Protein AF-A0A2V5W2E2-F1 (afdb_monomer_lite)

pLDDT: mean 92.84, std 6.95, range [52.03, 98.56]

Radius of gyration: 21.99 Å; chains: 1; bounding box: 46×45×57 Å

Structure (mmCIF, N/CA/C/O backbone):
data_AF-A0A2V5W2E2-F1
#
_entry.id   AF-A0A2V5W2E2-F1
#
loop_
_atom_site.group_PDB
_atom_site.id
_atom_site.type_symbol
_atom_site.label_atom_id
_atom_site.label_alt_id
_atom_site.label_comp_id
_atom_site.label_asym_id
_atom_site.label_entity_id
_atom_site.label_seq_id
_atom_site.pdbx_PDB_ins_code
_atom_site.Cartn_x
_atom_site.Cartn_y
_atom_site.Cartn_z
_atom_site.occupancy
_atom_site.B_iso_or_equiv
_atom_site.auth_seq_id
_atom_site.auth_comp_id
_atom_site.auth_asym_id
_atom_site.auth_atom_id
_atom_site.pdbx_PDB_model_num
ATOM 1 N N . MET A 1 1 ? 19.756 -0.151 -13.712 1.00 57.94 1 MET A N 1
ATOM 2 C CA . MET A 1 1 ? 19.282 -0.149 -15.119 1.00 57.94 1 MET A CA 1
ATOM 3 C C . MET A 1 1 ? 19.953 -1.210 -15.995 1.00 57.94 1 MET A C 1
ATOM 5 O O . MET A 1 1 ? 19.240 -1.791 -16.793 1.00 57.94 1 MET A O 1
ATOM 9 N N . SER A 1 2 ? 21.261 -1.497 -15.901 1.00 61.53 2 SER A N 1
ATOM 10 C CA . SER A 1 2 ? 21.864 -2.596 -16.692 1.00 61.53 2 SER A CA 1
ATOM 11 C C . SER A 1 2 ? 21.320 -3.974 -16.307 1.00 61.53 2 SER A C 1
ATOM 13 O O . SER A 1 2 ? 20.988 -4.749 -17.188 1.00 61.53 2 SER A O 1
ATOM 15 N N . GLU A 1 3 ? 21.131 -4.225 -15.012 1.00 74.62 3 GLU A N 1
ATOM 16 C CA . GLU A 1 3 ? 20.581 -5.479 -14.460 1.00 74.62 3 GLU A CA 1
ATOM 17 C C . GLU A 1 3 ? 19.158 -5.792 -14.955 1.00 74.62 3 GLU A C 1
ATOM 19 O O . GLU A 1 3 ? 18.730 -6.937 -14.955 1.00 74.62 3 GLU A O 1
ATOM 24 N N . ILE A 1 4 ? 18.418 -4.785 -15.431 1.00 81.44 4 ILE A N 1
ATOM 25 C CA . ILE A 1 4 ? 17.064 -4.969 -15.975 1.00 81.44 4 ILE A CA 1
ATOM 26 C C . ILE A 1 4 ? 17.070 -5.790 -17.269 1.00 81.44 4 ILE A C 1
ATOM 28 O O . ILE A 1 4 ? 16.082 -6.448 -17.582 1.00 81.44 4 ILE A O 1
ATOM 32 N N . ARG A 1 5 ? 18.182 -5.769 -18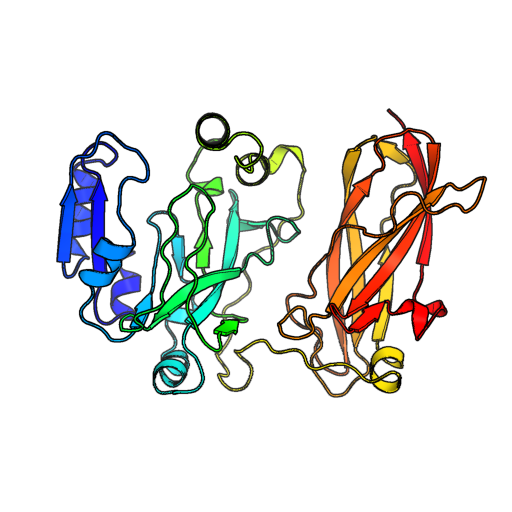.014 1.00 81.62 5 ARG A N 1
ATOM 33 C CA . ARG A 1 5 ? 18.343 -6.567 -19.235 1.00 81.62 5 ARG A CA 1
ATOM 34 C C . ARG A 1 5 ? 18.419 -8.059 -18.984 1.00 81.62 5 ARG A C 1
ATOM 36 O O . ARG A 1 5 ? 18.157 -8.821 -19.902 1.00 81.62 5 ARG A O 1
ATOM 43 N N . GLU A 1 6 ? 18.817 -8.447 -17.783 1.00 86.62 6 GLU A N 1
ATOM 44 C CA . GLU A 1 6 ? 18.894 -9.852 -17.392 1.00 86.62 6 GLU A CA 1
ATOM 45 C C . GLU A 1 6 ? 17.503 -10.371 -17.000 1.00 86.62 6 GLU A C 1
ATOM 47 O O . GLU A 1 6 ? 17.234 -11.560 -17.111 1.00 86.62 6 GLU A O 1
ATOM 52 N N . VAL A 1 7 ? 16.590 -9.465 -16.628 1.00 92.69 7 VAL A N 1
ATOM 53 C CA . VAL A 1 7 ? 15.234 -9.795 -16.176 1.00 92.69 7 VAL A CA 1
ATOM 54 C C . VAL A 1 7 ? 14.223 -9.830 -17.321 1.00 92.69 7 VAL A C 1
ATOM 56 O O . VAL A 1 7 ? 13.358 -10.703 -17.321 1.00 92.69 7 VAL A O 1
ATOM 59 N N . PHE A 1 8 ? 14.300 -8.908 -18.289 1.00 93.19 8 PHE A N 1
ATOM 60 C CA . PHE A 1 8 ? 13.288 -8.750 -19.345 1.00 93.19 8 PHE A CA 1
ATOM 61 C C . PHE A 1 8 ? 13.835 -8.998 -20.752 1.00 93.19 8 PHE A C 1
ATOM 63 O O . PHE A 1 8 ? 14.951 -8.597 -21.081 1.00 93.19 8 PHE A O 1
ATOM 70 N N . ASP A 1 9 ? 12.992 -9.58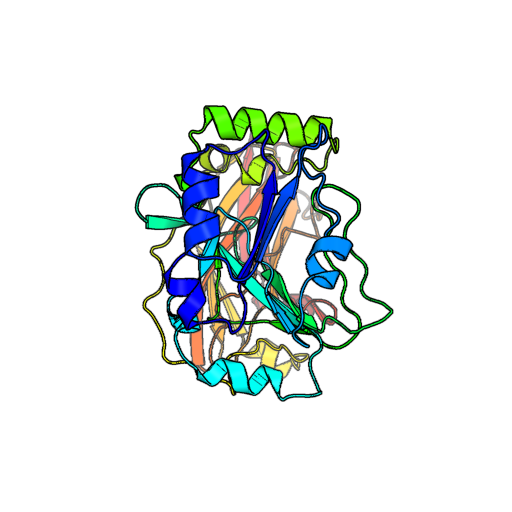2 -21.607 1.00 92.25 9 ASP A N 1
ATOM 71 C CA . ASP A 1 9 ? 13.360 -9.998 -22.967 1.00 92.25 9 ASP A CA 1
ATOM 72 C C . ASP A 1 9 ? 13.650 -8.789 -23.884 1.00 92.25 9 ASP A C 1
ATOM 74 O O . ASP A 1 9 ? 14.558 -8.811 -24.720 1.00 92.25 9 ASP A O 1
ATOM 78 N N . GLU A 1 10 ? 12.926 -7.684 -23.684 1.00 92.69 10 GLU A N 1
ATOM 79 C CA . GLU A 1 10 ? 13.071 -6.440 -24.438 1.00 92.69 10 GLU A CA 1
ATOM 80 C C . GLU A 1 10 ? 13.038 -5.216 -23.506 1.00 92.69 10 GLU A C 1
ATOM 82 O O . GLU A 1 10 ? 12.171 -5.098 -22.644 1.00 92.69 10 GLU A O 1
ATOM 87 N N . LEU A 1 11 ? 13.967 -4.268 -23.697 1.00 93.44 11 LEU A N 1
ATOM 88 C CA . LEU A 1 11 ? 13.980 -2.982 -22.996 1.00 93.44 11 LEU A CA 1
ATOM 89 C C . LEU A 1 11 ? 13.759 -1.827 -23.977 1.00 93.44 11 LEU A C 1
ATOM 91 O O . LEU A 1 11 ? 14.678 -1.439 -24.698 1.00 93.44 11 LEU A O 1
ATOM 95 N N . ILE A 1 12 ? 12.572 -1.229 -23.973 1.00 93.19 12 ILE A N 1
ATOM 96 C CA . ILE A 1 12 ? 12.263 -0.061 -24.807 1.00 93.19 12 ILE A CA 1
ATOM 97 C C . ILE A 1 12 ? 12.364 1.203 -23.962 1.00 93.19 12 ILE A C 1
ATOM 99 O O . ILE A 1 12 ? 11.737 1.309 -22.911 1.00 93.19 12 ILE A O 1
ATOM 103 N N . ILE A 1 13 ? 13.164 2.169 -24.417 1.00 92.75 13 ILE A N 1
ATOM 104 C CA . ILE A 1 13 ? 13.431 3.400 -23.671 1.00 92.75 13 ILE A CA 1
ATOM 105 C C . ILE A 1 13 ? 12.931 4.604 -24.453 1.00 92.75 13 ILE A C 1
ATOM 107 O O . ILE A 1 13 ? 13.334 4.852 -25.588 1.00 92.75 13 ILE A O 1
ATOM 111 N N . PHE A 1 14 ? 12.107 5.397 -23.787 1.00 91.12 14 PHE A N 1
ATOM 112 C CA . PHE A 1 14 ? 11.563 6.641 -24.297 1.00 91.12 14 PHE A CA 1
ATOM 113 C C . PHE A 1 14 ? 12.244 7.821 -23.598 1.00 91.12 14 PHE A C 1
ATOM 115 O O . PHE A 1 14 ? 12.307 7.878 -22.370 1.00 91.12 14 PHE A O 1
ATOM 122 N N . ILE A 1 15 ? 12.816 8.739 -24.379 1.00 89.69 15 ILE A N 1
ATOM 123 C CA . ILE A 1 15 ? 13.660 9.829 -23.884 1.00 89.69 15 ILE A CA 1
ATOM 124 C C . ILE A 1 15 ? 13.133 11.180 -24.332 1.00 89.69 15 ILE A C 1
ATOM 126 O O . ILE A 1 15 ? 13.115 11.475 -25.525 1.00 89.69 15 ILE A O 1
ATOM 130 N N . ASP A 1 16 ? 12.828 12.029 -23.356 1.00 87.88 16 ASP A N 1
ATOM 131 C CA . ASP A 1 16 ? 12.571 13.453 -23.555 1.00 87.88 16 ASP A CA 1
ATOM 132 C C . ASP A 1 16 ? 13.882 14.246 -23.624 1.00 87.88 16 ASP A C 1
ATOM 134 O O . ASP A 1 16 ? 14.502 14.561 -22.603 1.00 87.88 16 ASP A O 1
ATOM 138 N N . GLU A 1 17 ? 14.314 14.574 -24.841 1.00 87.06 17 GLU A N 1
ATOM 139 C CA . GLU A 1 17 ? 15.612 15.198 -25.113 1.00 87.06 17 GLU A CA 1
ATOM 140 C C . GLU A 1 17 ? 15.774 16.580 -24.471 1.00 87.06 17 GLU A C 1
ATOM 142 O O . GLU A 1 17 ? 16.902 17.008 -24.229 1.00 87.06 17 GLU A O 1
ATOM 147 N N . LYS A 1 18 ? 14.676 17.270 -24.137 1.00 85.31 18 LYS A N 1
ATOM 148 C CA . LYS A 1 18 ? 14.733 18.583 -23.475 1.00 85.31 18 LYS A CA 1
ATOM 149 C C . LYS A 1 18 ? 15.045 18.500 -21.988 1.00 85.31 18 LYS A C 1
ATOM 151 O O . LYS A 1 18 ? 15.403 19.509 -21.383 1.00 85.31 18 LYS A O 1
ATOM 156 N N . ARG A 1 19 ? 14.854 17.329 -21.384 1.00 84.31 19 ARG A N 1
ATOM 157 C CA . ARG A 1 19 ? 14.869 17.146 -19.925 1.00 84.31 19 ARG A CA 1
ATOM 158 C C . ARG A 1 19 ? 15.945 16.171 -19.462 1.00 84.31 19 ARG A C 1
ATOM 160 O O . ARG A 1 19 ? 16.082 15.942 -18.263 1.00 84.31 19 ARG A O 1
ATOM 167 N N . VAL A 1 20 ? 16.732 15.625 -20.388 1.00 87.38 20 VAL A N 1
ATOM 168 C CA . VAL A 1 20 ? 17.838 14.715 -20.084 1.00 87.38 20 VAL A CA 1
ATOM 169 C C . VAL A 1 20 ? 19.181 15.269 -20.547 1.00 87.38 20 VAL A C 1
ATOM 171 O O . VAL A 1 20 ? 19.274 16.145 -21.401 1.00 87.38 20 VAL A O 1
ATOM 174 N N . THR A 1 21 ? 20.262 14.717 -20.001 1.00 90.31 21 THR A N 1
ATOM 175 C CA . THR A 1 21 ? 21.627 15.047 -20.430 1.00 90.31 21 THR A CA 1
ATOM 176 C C . THR A 1 21 ? 22.076 14.180 -21.614 1.00 90.31 21 THR A C 1
ATOM 178 O O . THR A 1 21 ? 21.643 13.026 -21.720 1.00 90.31 21 THR A O 1
ATOM 181 N N . PRO A 1 22 ? 23.040 14.638 -22.442 1.00 90.31 22 PRO A N 1
ATOM 182 C CA . PRO A 1 22 ? 23.637 13.808 -23.496 1.00 90.31 22 PRO A CA 1
ATOM 183 C C . PRO A 1 22 ? 24.192 12.470 -22.981 1.00 90.31 22 PRO A C 1
ATOM 185 O O . PRO A 1 22 ? 24.068 11.436 -23.636 1.00 90.31 22 PRO A O 1
ATOM 188 N N . GLY A 1 23 ? 24.743 12.457 -21.761 1.00 92.62 23 GLY A N 1
ATOM 189 C CA . GLY A 1 23 ? 25.210 11.231 -21.110 1.00 92.62 23 GLY A CA 1
ATOM 190 C C . GLY A 1 23 ? 24.086 10.237 -20.792 1.00 92.62 23 GLY A C 1
ATOM 191 O O . GLY A 1 23 ? 24.312 9.029 -20.828 1.00 92.62 23 GLY A O 1
ATOM 192 N N . SER A 1 24 ? 22.871 10.720 -20.520 1.00 91.25 24 SER A N 1
ATOM 193 C CA . SER A 1 24 ? 21.698 9.865 -20.293 1.00 91.25 24 SER A CA 1
ATOM 194 C C . SER A 1 24 ? 21.235 9.207 -21.591 1.00 91.25 24 SER A C 1
ATOM 196 O O . SER A 1 24 ? 21.002 8.001 -21.600 1.00 91.25 24 SER A O 1
ATOM 198 N N . ILE A 1 25 ? 21.233 9.954 -22.701 1.00 92.00 25 ILE A N 1
ATOM 199 C CA . ILE A 1 25 ? 20.948 9.420 -24.043 1.00 92.00 25 ILE A CA 1
ATOM 200 C C . ILE A 1 25 ? 21.968 8.337 -24.417 1.00 92.00 25 ILE A C 1
ATOM 202 O O . ILE A 1 25 ? 21.593 7.251 -24.856 1.00 92.00 25 ILE A O 1
ATOM 206 N N . ALA A 1 26 ? 23.262 8.599 -24.208 1.00 93.19 26 ALA A N 1
ATOM 207 C CA . ALA A 1 26 ? 24.320 7.637 -24.514 1.00 93.19 26 ALA A CA 1
ATOM 208 C C . ALA A 1 26 ? 24.198 6.342 -23.691 1.00 93.19 26 ALA A C 1
ATOM 210 O O . ALA A 1 26 ? 24.410 5.252 -24.223 1.00 93.19 26 ALA A O 1
ATOM 211 N N . ARG A 1 27 ? 23.834 6.440 -22.403 1.00 92.12 27 ARG A N 1
ATOM 212 C CA . ARG A 1 27 ? 23.570 5.263 -21.560 1.00 92.12 27 ARG A CA 1
ATOM 213 C C . ARG A 1 27 ? 22.348 4.490 -22.037 1.00 92.12 27 ARG A C 1
ATOM 215 O O . ARG A 1 27 ? 22.448 3.279 -22.183 1.00 92.12 27 ARG A O 1
ATOM 222 N N . ALA A 1 28 ? 21.246 5.176 -22.326 1.00 92.25 28 ALA A N 1
ATOM 223 C CA . ALA A 1 28 ? 20.036 4.543 -22.833 1.00 92.25 28 ALA A CA 1
ATOM 224 C C . ALA A 1 28 ? 20.294 3.793 -24.146 1.00 92.25 28 ALA A C 1
ATOM 226 O O . ALA A 1 28 ? 19.934 2.630 -24.248 1.00 92.25 28 ALA A O 1
ATOM 227 N N . LYS A 1 29 ? 21.018 4.388 -25.106 1.00 93.00 29 LYS A N 1
ATOM 228 C CA . LYS A 1 29 ? 21.408 3.717 -26.364 1.00 93.00 29 LYS A CA 1
ATOM 229 C C . LYS A 1 29 ? 22.297 2.488 -26.168 1.00 93.00 29 LYS A C 1
ATOM 231 O O . LYS A 1 29 ? 22.310 1.616 -27.025 1.00 93.00 29 LYS A O 1
ATOM 236 N N . ARG A 1 30 ? 23.052 2.419 -25.068 1.00 92.00 30 ARG A N 1
ATOM 237 C CA . ARG A 1 30 ? 23.895 1.259 -24.745 1.00 92.00 30 ARG A CA 1
ATOM 238 C C . ARG A 1 30 ? 23.085 0.090 -24.195 1.00 92.00 30 ARG A C 1
ATOM 240 O O . ARG A 1 30 ? 23.460 -1.051 -24.427 1.00 92.00 30 ARG A O 1
ATOM 247 N N . ILE A 1 31 ? 22.037 0.379 -23.424 1.00 90.75 31 ILE A N 1
ATOM 248 C CA . ILE A 1 31 ? 21.280 -0.650 -22.707 1.00 90.75 31 ILE A CA 1
ATOM 249 C C . ILE A 1 31 ? 19.928 -0.960 -23.346 1.00 90.75 31 ILE A C 1
ATOM 251 O O . ILE A 1 31 ? 19.467 -2.072 -23.182 1.00 90.75 31 ILE A O 1
ATOM 255 N N . GLY A 1 32 ? 19.272 -0.042 -24.053 1.00 92.12 32 GLY A N 1
ATOM 256 C CA . GLY A 1 32 ? 17.943 -0.255 -24.639 1.00 92.12 32 GLY A CA 1
ATOM 257 C C . GLY A 1 32 ? 17.984 -1.142 -25.885 1.00 92.12 32 GLY A C 1
ATOM 258 O O . GLY A 1 32 ? 18.973 -1.137 -26.614 1.00 92.12 32 GLY A O 1
ATOM 259 N N . THR A 1 33 ? 16.935 -1.932 -26.123 1.00 93.06 33 THR A N 1
ATOM 260 C CA . THR A 1 33 ? 16.729 -2.658 -27.392 1.00 93.06 33 THR A CA 1
ATOM 261 C C . THR A 1 33 ? 16.356 -1.652 -28.459 1.00 93.06 33 THR A C 1
ATOM 263 O O . THR A 1 33 ? 16.969 -1.603 -29.521 1.00 93.06 33 THR A O 1
ATOM 266 N N . HIS A 1 34 ? 15.404 -0.790 -28.110 1.00 92.56 34 HIS A N 1
ATOM 267 C CA . HIS A 1 34 ? 14.964 0.331 -28.915 1.00 92.56 34 HIS A CA 1
ATOM 268 C C . HIS A 1 34 ? 14.962 1.587 -28.053 1.00 92.56 34 HIS A C 1
ATOM 270 O O . HIS A 1 34 ? 14.592 1.557 -26.877 1.00 92.56 34 HIS A O 1
ATOM 276 N N . VAL A 1 35 ? 15.415 2.692 -28.641 1.00 93.31 35 VAL A N 1
ATOM 277 C CA . VAL A 1 35 ? 15.461 3.992 -27.977 1.00 93.31 35 VAL A CA 1
ATOM 278 C C . VAL A 1 35 ? 14.770 5.013 -28.858 1.00 93.31 35 VAL A C 1
ATOM 280 O O . VAL A 1 35 ? 15.224 5.286 -29.969 1.00 93.31 35 VAL A O 1
ATOM 283 N N . TYR A 1 36 ? 13.699 5.591 -28.333 1.00 91.44 36 TYR A N 1
ATOM 284 C CA . TYR A 1 36 ? 12.917 6.620 -28.995 1.00 91.44 36 TYR A CA 1
ATOM 285 C C . TYR A 1 36 ? 13.182 7.955 -28.316 1.00 91.44 36 TYR A C 1
ATOM 287 O O . TYR A 1 36 ? 12.899 8.142 -27.133 1.00 91.44 36 TYR A O 1
ATOM 295 N N . CYS A 1 37 ? 13.737 8.886 -29.078 1.00 87.94 37 CYS A N 1
ATOM 296 C CA . CYS A 1 37 ? 13.923 10.258 -28.643 1.00 87.94 37 CYS A CA 1
ATOM 297 C C . CYS A 1 37 ? 12.761 11.115 -29.144 1.00 87.94 37 CYS A C 1
ATOM 299 O O . CYS A 1 37 ? 12.377 11.018 -30.310 1.00 87.94 37 CYS A O 1
ATOM 301 N N . HIS A 1 38 ? 12.237 11.982 -28.285 1.00 80.25 38 HIS A N 1
ATOM 302 C CA . HIS A 1 38 ? 11.327 13.044 -28.699 1.00 80.25 38 HIS A CA 1
ATOM 303 C C . HIS A 1 38 ? 11.692 14.362 -28.018 1.00 80.25 38 HIS A C 1
ATOM 305 O O . HIS A 1 38 ? 12.382 14.401 -26.999 1.00 80.25 38 HIS A O 1
ATOM 311 N N . SER A 1 39 ? 11.178 15.450 -28.580 1.00 79.94 39 SER A N 1
ATOM 312 C CA . SER A 1 39 ? 11.368 16.800 -28.068 1.00 79.94 39 SER A CA 1
ATOM 313 C C . SER A 1 39 ? 9.997 17.461 -27.946 1.00 79.94 39 SER A C 1
ATOM 315 O O . SER A 1 39 ? 9.466 17.991 -28.919 1.00 79.94 39 SER A O 1
ATOM 317 N N . THR A 1 40 ? 9.385 17.378 -26.760 1.00 72.69 40 THR A N 1
ATOM 318 C CA . THR A 1 40 ? 8.061 17.961 -26.475 1.00 72.69 40 THR A CA 1
ATOM 319 C C . THR A 1 40 ? 8.155 19.125 -25.493 1.00 72.69 40 THR A C 1
ATOM 321 O O . THR A 1 40 ? 8.964 19.123 -24.562 1.00 72.69 40 THR A O 1
ATOM 324 N N . GLU A 1 41 ? 7.302 20.134 -25.668 1.00 70.56 41 GLU A N 1
ATOM 325 C CA . GLU A 1 41 ? 7.172 21.225 -24.693 1.00 70.56 41 GLU A CA 1
ATOM 326 C C . GLU A 1 41 ? 6.458 20.776 -23.409 1.00 70.56 41 GLU A C 1
ATOM 328 O O . GLU A 1 41 ? 6.719 21.311 -22.332 1.00 70.56 41 GLU A O 1
ATOM 333 N N . ILE A 1 42 ? 5.609 19.748 -23.481 1.00 64.69 42 ILE A N 1
ATOM 334 C CA . ILE A 1 42 ? 4.774 19.307 -22.359 1.00 64.69 42 ILE A CA 1
ATOM 335 C C . ILE A 1 42 ? 5.558 18.323 -21.482 1.00 64.69 42 ILE A C 1
ATOM 337 O O . ILE A 1 42 ? 5.927 17.240 -21.927 1.00 64.69 42 ILE A O 1
ATOM 341 N N . ALA A 1 43 ? 5.792 18.669 -20.210 1.00 54.84 43 ALA A N 1
ATOM 342 C CA . ALA A 1 43 ? 6.256 17.670 -19.243 1.00 54.84 43 ALA A CA 1
ATOM 343 C C . ALA A 1 43 ? 5.126 16.664 -18.996 1.00 54.84 43 ALA A C 1
ATOM 345 O O . ALA A 1 43 ? 3.979 17.089 -18.894 1.00 54.84 43 ALA A O 1
ATOM 346 N N . PHE A 1 44 ? 5.455 15.372 -18.892 1.00 57.44 44 PHE A N 1
ATOM 347 C CA . PHE A 1 44 ? 4.501 14.244 -18.918 1.00 57.44 44 PHE A CA 1
ATOM 348 C C . PHE A 1 44 ? 3.917 13.936 -20.307 1.00 57.44 44 PHE A C 1
ATOM 350 O O . PHE A 1 44 ? 2.951 13.196 -20.418 1.00 57.44 44 PHE A O 1
ATOM 357 N N . GLY A 1 45 ? 4.522 14.471 -21.374 1.00 52.03 45 GLY A N 1
ATOM 358 C CA . GLY A 1 45 ? 4.026 14.370 -22.748 1.00 52.03 45 GLY A CA 1
ATOM 359 C C . GLY A 1 45 ? 4.272 13.045 -23.478 1.00 52.03 45 GLY A C 1
ATOM 360 O O . GLY A 1 45 ? 4.202 13.051 -24.706 1.00 52.03 45 GLY A O 1
ATOM 361 N N . TRP A 1 46 ? 4.589 11.944 -22.787 1.00 60.59 46 TRP A N 1
ATOM 362 C CA . TRP A 1 46 ? 4.532 10.628 -23.426 1.00 60.59 46 TRP A CA 1
ATOM 363 C C . TRP A 1 46 ? 3.110 10.099 -23.334 1.00 60.59 46 TRP A C 1
ATOM 365 O O . TRP A 1 46 ? 2.587 9.878 -22.242 1.00 60.59 46 TRP A O 1
ATOM 375 N N . ASP A 1 47 ? 2.509 9.874 -24.495 1.00 76.12 47 ASP A N 1
ATOM 376 C CA . ASP A 1 47 ? 1.326 9.039 -24.592 1.00 76.12 47 ASP A CA 1
ATOM 377 C C . ASP A 1 47 ? 1.722 7.613 -24.183 1.00 76.12 47 ASP A C 1
ATOM 379 O O . ASP A 1 47 ? 2.426 6.913 -24.914 1.00 76.12 47 ASP A O 1
ATOM 383 N N . LEU A 1 48 ? 1.313 7.195 -22.982 1.00 84.38 48 LEU A N 1
ATOM 384 C CA . LEU A 1 48 ? 1.579 5.846 -22.484 1.00 84.38 48 LEU A CA 1
ATOM 385 C C . LEU A 1 48 ? 1.018 4.777 -23.427 1.00 84.38 48 LEU A C 1
ATOM 387 O O . LEU A 1 48 ? 1.605 3.702 -23.514 1.00 84.38 48 LEU A O 1
ATOM 391 N N . SER A 1 49 ? -0.050 5.081 -24.174 1.00 86.25 49 SER A N 1
ATOM 392 C CA . SER A 1 49 ? -0.555 4.191 -25.219 1.00 86.25 49 SER A CA 1
ATOM 393 C C . SER A 1 49 ? 0.498 3.980 -26.304 1.00 86.25 49 SER A C 1
ATOM 395 O O . SER A 1 49 ? 0.787 2.842 -26.663 1.00 86.25 49 SER A O 1
ATOM 397 N N . ALA A 1 50 ? 1.126 5.053 -26.792 1.00 84.44 50 ALA A N 1
ATOM 398 C CA . ALA A 1 50 ? 2.188 4.962 -27.793 1.00 84.44 50 ALA A CA 1
ATOM 399 C C . ALA A 1 50 ? 3.418 4.209 -27.262 1.00 84.44 50 ALA A C 1
ATOM 401 O O . ALA A 1 50 ? 4.048 3.458 -28.006 1.00 84.44 50 ALA A O 1
ATOM 402 N N . MET A 1 51 ? 3.741 4.368 -25.972 1.00 88.25 51 MET A N 1
ATOM 403 C CA . MET A 1 51 ? 4.828 3.609 -25.347 1.00 88.25 51 MET A CA 1
ATOM 404 C C . MET A 1 51 ? 4.547 2.106 -25.347 1.00 88.25 51 MET A C 1
ATOM 406 O O . MET A 1 51 ? 5.424 1.326 -25.704 1.00 88.25 51 MET A O 1
ATOM 410 N N . VAL A 1 52 ? 3.325 1.709 -24.985 1.00 89.69 52 VAL A N 1
ATOM 411 C CA . VAL A 1 52 ? 2.906 0.301 -24.972 1.00 89.69 52 VAL A CA 1
ATOM 412 C C . VAL A 1 52 ? 2.796 -0.273 -26.384 1.00 89.69 52 VAL A C 1
ATOM 414 O O . VAL A 1 52 ? 3.198 -1.409 -26.603 1.00 89.69 52 VAL A O 1
ATOM 417 N N . GLN A 1 53 ? 2.319 0.504 -27.358 1.00 88.12 53 GLN A N 1
ATOM 418 C CA . GLN A 1 53 ? 2.221 0.081 -28.763 1.00 88.12 53 GLN A CA 1
ATOM 419 C C . GLN A 1 53 ? 3.580 -0.180 -29.425 1.00 88.12 53 GLN A C 1
ATOM 421 O O . GLN A 1 53 ? 3.635 -0.871 -30.439 1.00 88.12 53 GLN A O 1
ATOM 426 N N . ALA A 1 54 ? 4.669 0.371 -28.883 1.00 90.06 54 ALA A N 1
ATOM 427 C CA . ALA A 1 54 ? 6.015 0.072 -29.362 1.00 90.06 54 ALA A CA 1
ATOM 428 C C . ALA A 1 54 ? 6.555 -1.270 -28.843 1.00 90.06 54 ALA A C 1
ATOM 430 O O . ALA A 1 54 ? 7.569 -1.739 -29.351 1.00 90.06 54 ALA A O 1
ATOM 431 N N . CYS A 1 55 ? 5.924 -1.864 -27.827 1.00 91.06 55 CYS A N 1
ATOM 432 C CA . CYS A 1 55 ? 6.332 -3.143 -27.261 1.00 91.06 55 CYS A CA 1
ATOM 433 C C . CYS A 1 55 ? 5.870 -4.308 -28.136 1.00 91.06 55 CYS A C 1
ATOM 435 O O . CYS A 1 55 ? 4.717 -4.356 -28.562 1.00 91.06 55 CYS A O 1
ATOM 437 N N . HIS A 1 56 ? 6.761 -5.276 -28.359 1.00 89.94 56 HIS A N 1
ATOM 438 C CA . HIS A 1 56 ? 6.487 -6.421 -29.233 1.00 89.94 56 HIS A CA 1
ATOM 439 C C . HIS A 1 56 ? 6.040 -7.683 -28.479 1.00 89.94 56 HIS A C 1
ATOM 441 O O . HIS A 1 56 ? 5.701 -8.685 -29.107 1.00 89.94 56 HIS A O 1
ATOM 447 N N . CYS A 1 57 ? 6.058 -7.649 -27.145 1.00 91.81 57 CYS A N 1
ATOM 448 C CA . CYS A 1 57 ? 5.713 -8.778 -26.285 1.00 91.81 57 CYS A CA 1
ATOM 449 C C . CYS A 1 57 ? 4.247 -8.720 -25.816 1.00 91.81 57 CYS A C 1
ATOM 451 O O . CYS A 1 57 ? 3.660 -7.643 -25.678 1.00 91.81 57 CYS A O 1
ATOM 453 N N . ASP A 1 58 ? 3.679 -9.886 -25.489 1.00 92.00 58 ASP A N 1
ATOM 454 C CA . ASP A 1 58 ? 2.306 -10.010 -24.965 1.00 92.00 58 ASP A CA 1
ATOM 455 C C . ASP A 1 58 ? 2.122 -9.350 -23.589 1.00 92.00 58 ASP A C 1
ATOM 457 O O . ASP A 1 58 ? 1.013 -8.965 -23.213 1.00 92.00 58 ASP A O 1
ATOM 461 N N . TRP A 1 59 ? 3.213 -9.224 -22.835 1.00 95.25 59 TRP A N 1
ATOM 462 C CA . TRP A 1 59 ? 3.264 -8.597 -21.522 1.00 95.25 59 TRP A CA 1
ATOM 463 C C . TRP A 1 59 ? 4.217 -7.406 -21.541 1.00 95.25 59 TRP A C 1
ATOM 465 O O . TRP A 1 59 ? 5.313 -7.481 -22.095 1.00 95.25 59 TRP A O 1
ATOM 475 N N . VAL A 1 60 ? 3.817 -6.322 -20.880 1.00 95.06 60 VAL A N 1
ATOM 476 C CA . VAL A 1 60 ? 4.647 -5.135 -20.675 1.00 95.06 60 VAL A CA 1
ATOM 477 C C . VAL A 1 60 ? 4.838 -4.881 -19.199 1.00 95.06 60 VAL A C 1
ATOM 479 O O . VAL A 1 60 ? 3.879 -4.851 -18.428 1.00 95.06 60 VAL A O 1
ATOM 482 N N . PHE A 1 61 ? 6.097 -4.646 -18.835 1.00 95.81 61 PHE A N 1
ATOM 483 C CA . PHE A 1 61 ? 6.481 -4.107 -17.544 1.00 95.81 61 PHE A CA 1
ATOM 484 C C . PHE A 1 61 ? 6.848 -2.624 -17.688 1.00 95.81 61 PHE A C 1
ATOM 486 O O . PHE A 1 61 ? 7.826 -2.279 -18.352 1.00 95.81 61 PHE A O 1
ATOM 493 N N . ARG A 1 62 ? 6.077 -1.724 -17.071 1.00 92.62 62 ARG A N 1
ATOM 494 C CA . ARG A 1 62 ? 6.356 -0.283 -17.076 1.00 92.62 62 ARG A CA 1
ATOM 495 C C . ARG A 1 62 ? 7.310 0.082 -15.946 1.00 92.62 62 ARG A C 1
ATOM 497 O O . ARG A 1 62 ? 6.998 -0.133 -14.780 1.00 92.62 62 ARG A O 1
ATOM 504 N N . PHE A 1 63 ? 8.382 0.795 -16.265 1.00 89.94 63 PHE A N 1
ATOM 505 C CA . PHE A 1 63 ? 9.406 1.172 -15.296 1.00 89.94 63 PHE A CA 1
ATOM 506 C C . PHE A 1 63 ? 9.872 2.618 -15.488 1.00 89.94 63 PHE A C 1
ATOM 508 O O . PHE A 1 63 ? 10.160 3.018 -16.617 1.00 89.94 63 PHE A O 1
ATOM 515 N N . ASP A 1 64 ? 9.925 3.404 -14.410 1.00 89.88 64 ASP A N 1
ATOM 516 C CA . ASP A 1 64 ? 10.378 4.799 -14.468 1.00 89.88 64 ASP A CA 1
ATOM 517 C C . ASP A 1 64 ? 11.905 4.906 -14.232 1.00 89.88 64 ASP A C 1
ATOM 519 O O . ASP A 1 64 ? 12.554 3.997 -13.713 1.00 89.88 64 ASP A O 1
ATOM 523 N N . TYR A 1 65 ? 12.531 6.008 -14.663 1.00 88.19 65 TYR A N 1
ATOM 524 C CA . TYR A 1 65 ? 14.001 6.135 -14.666 1.00 88.19 65 TYR A CA 1
ATOM 525 C C . TYR A 1 65 ? 14.625 6.232 -13.264 1.00 88.19 65 TYR A C 1
ATOM 527 O O . TYR A 1 65 ? 15.826 6.002 -13.106 1.00 88.19 65 TYR A O 1
ATOM 535 N N . ASP A 1 66 ? 13.834 6.643 -12.277 1.00 91.38 66 ASP A N 1
ATOM 536 C CA . ASP A 1 66 ? 14.183 6.768 -10.865 1.00 91.38 66 ASP A CA 1
ATOM 537 C C . ASP A 1 66 ? 13.736 5.541 -10.056 1.00 91.38 66 ASP A C 1
ATOM 539 O O . ASP A 1 66 ? 13.649 5.603 -8.831 1.00 91.38 66 ASP A O 1
ATOM 543 N N . GLU A 1 67 ? 13.495 4.411 -10.723 1.00 94.44 67 GLU A N 1
ATOM 544 C CA . GLU A 1 67 ? 13.141 3.144 -10.092 1.00 94.44 67 GLU A CA 1
ATOM 545 C C . GLU A 1 67 ? 14.263 2.101 -10.193 1.00 94.44 67 GLU A C 1
ATOM 547 O O . GLU A 1 67 ? 15.158 2.151 -11.043 1.00 94.44 67 GLU A O 1
ATOM 552 N N . GLN A 1 68 ? 14.209 1.126 -9.289 1.00 94.94 68 GLN A N 1
ATOM 553 C CA . GLN A 1 68 ? 15.061 -0.057 -9.226 1.00 94.94 68 GLN A CA 1
ATOM 554 C C . GLN A 1 68 ? 14.188 -1.284 -8.924 1.00 94.94 68 GLN A C 1
ATOM 556 O O . GLN A 1 68 ? 13.257 -1.196 -8.130 1.00 94.94 68 GLN A O 1
ATOM 561 N N . LEU A 1 69 ? 14.466 -2.428 -9.549 1.00 95.75 69 LEU A N 1
ATOM 562 C CA . LEU A 1 69 ? 13.813 -3.690 -9.192 1.00 95.75 69 LEU A CA 1
ATOM 563 C C . LEU A 1 69 ? 14.387 -4.230 -7.880 1.00 95.75 69 LEU A C 1
ATOM 565 O O . LEU A 1 69 ? 15.591 -4.117 -7.642 1.00 95.75 69 LEU A O 1
ATOM 569 N N . SER A 1 70 ? 13.550 -4.842 -7.046 1.00 95.81 70 SER A N 1
ATOM 570 C CA . SER A 1 70 ? 14.053 -5.599 -5.901 1.00 95.81 70 SER A CA 1
ATOM 571 C C . SER A 1 70 ? 14.818 -6.862 -6.347 1.00 95.81 70 SER A C 1
ATOM 573 O O . SER A 1 70 ? 14.610 -7.339 -7.467 1.00 95.81 70 SER A O 1
ATOM 575 N N . PRO A 1 71 ? 15.715 -7.420 -5.511 1.00 95.44 71 PRO A N 1
ATOM 576 C CA . PRO A 1 71 ? 16.526 -8.587 -5.878 1.00 95.44 71 PRO A CA 1
ATOM 577 C C . PRO A 1 71 ? 15.715 -9.823 -6.290 1.00 95.44 71 PRO A C 1
ATOM 579 O O . PRO A 1 71 ? 16.197 -10.644 -7.064 1.00 95.44 71 PRO A O 1
ATOM 582 N N . GLU A 1 72 ? 14.475 -9.943 -5.816 1.00 96.50 72 GLU A N 1
ATOM 583 C CA . GLU A 1 72 ? 13.561 -11.036 -6.149 1.00 96.50 72 GLU A CA 1
ATOM 584 C C . GLU A 1 72 ? 13.273 -11.143 -7.651 1.00 96.50 72 GLU A C 1
ATOM 586 O O . GLU A 1 72 ? 13.051 -12.242 -8.143 1.00 96.50 72 GLU A O 1
ATOM 591 N N . TRP A 1 73 ? 13.345 -10.045 -8.406 1.00 96.31 73 TRP A N 1
ATOM 592 C CA . TRP A 1 73 ? 13.126 -10.068 -9.857 1.00 96.31 73 TRP A CA 1
ATOM 593 C C . TRP A 1 73 ? 14.185 -10.854 -10.643 1.00 96.31 73 TRP A C 1
ATOM 595 O O . TRP A 1 73 ? 13.930 -11.220 -11.787 1.00 96.31 73 TRP A O 1
ATOM 605 N N . GLN A 1 74 ? 15.355 -11.114 -10.047 1.00 95.12 74 GLN A N 1
ATOM 606 C CA . GLN A 1 74 ? 16.429 -11.913 -10.658 1.00 95.12 74 GLN A CA 1
ATOM 607 C C . GLN A 1 74 ? 16.152 -13.422 -10.619 1.00 95.12 74 GLN A C 1
ATOM 609 O O . GLN A 1 74 ? 16.853 -14.202 -11.255 1.00 95.12 74 GLN A O 1
ATOM 614 N N . GLN A 1 75 ? 15.153 -13.844 -9.845 1.00 95.06 75 GLN A N 1
ATOM 615 C CA . GLN A 1 75 ? 14.661 -15.217 -9.847 1.00 95.06 75 GLN A CA 1
ATOM 616 C C . GLN A 1 75 ? 13.774 -15.432 -11.081 1.00 95.06 75 GLN A C 1
ATOM 618 O O . GLN A 1 75 ? 13.084 -14.512 -11.511 1.00 95.06 75 GLN A O 1
ATOM 623 N N . GLU A 1 76 ? 13.780 -16.624 -11.676 1.00 93.62 76 GLU A N 1
ATOM 624 C CA . GLU A 1 76 ? 13.007 -16.899 -12.902 1.00 93.62 76 GLU A CA 1
ATOM 625 C C . GLU A 1 76 ? 11.583 -17.383 -12.600 1.00 93.62 76 GLU A C 1
ATOM 627 O O . GLU A 1 76 ? 10.710 -17.342 -13.467 1.00 93.62 76 GLU A O 1
ATOM 632 N N . GLU A 1 77 ? 11.322 -17.814 -11.364 1.00 94.81 77 GLU A N 1
ATOM 633 C CA . GLU A 1 77 ? 10.081 -18.458 -10.945 1.00 94.81 77 GLU A CA 1
ATOM 634 C C . GLU A 1 77 ? 8.835 -17.616 -11.263 1.00 94.81 77 GLU A C 1
ATOM 636 O O . GLU A 1 77 ? 7.810 -18.167 -11.665 1.00 94.81 77 GLU A O 1
ATOM 641 N N . TRP A 1 78 ? 8.918 -16.284 -11.161 1.00 95.31 78 TRP A N 1
ATOM 642 C CA . TRP A 1 78 ? 7.783 -15.388 -11.416 1.00 95.31 78 TRP A CA 1
ATOM 643 C C . TRP A 1 78 ? 7.288 -15.429 -12.862 1.00 95.31 78 TRP A C 1
ATOM 645 O O . TRP A 1 78 ? 6.118 -15.136 -13.111 1.00 95.31 78 TRP A O 1
ATOM 655 N N . ARG A 1 79 ? 8.134 -15.838 -13.818 1.00 94.75 79 ARG A N 1
ATOM 656 C CA . ARG A 1 79 ? 7.751 -15.950 -15.232 1.00 94.75 79 ARG A CA 1
ATOM 657 C C . ARG A 1 79 ? 6.636 -16.976 -15.449 1.00 94.75 79 ARG A C 1
ATOM 659 O O . ARG A 1 79 ? 5.841 -16.794 -16.365 1.00 94.75 79 ARG A O 1
ATOM 666 N N . GLN A 1 80 ? 6.490 -17.965 -14.560 1.00 94.31 80 GLN A N 1
ATOM 667 C CA . GLN A 1 80 ? 5.377 -18.929 -14.588 1.00 94.31 80 GLN A CA 1
ATOM 668 C C . GLN A 1 80 ? 4.004 -18.237 -14.519 1.00 94.31 80 GLN A C 1
ATOM 670 O O . GLN A 1 80 ? 3.024 -18.726 -15.076 1.00 94.31 80 GLN A O 1
ATOM 675 N N . LEU A 1 81 ? 3.917 -17.060 -13.888 1.00 94.06 81 LEU A N 1
ATOM 676 C CA . LEU A 1 81 ? 2.673 -16.291 -13.806 1.00 94.06 81 LEU A CA 1
ATOM 677 C C . LEU A 1 81 ? 2.237 -15.713 -15.161 1.00 94.06 81 LEU A C 1
ATOM 679 O O . LEU A 1 81 ? 1.041 -15.498 -15.378 1.00 94.06 81 LEU A O 1
ATOM 683 N N . LEU A 1 82 ? 3.180 -15.501 -16.084 1.00 93.56 82 LEU A N 1
ATOM 684 C CA . LEU A 1 82 ? 2.909 -14.985 -17.431 1.00 93.56 82 LEU A CA 1
ATOM 685 C C . LEU A 1 82 ? 2.225 -16.022 -18.332 1.00 93.56 82 LEU A C 1
ATOM 687 O O . LEU A 1 82 ? 1.534 -15.647 -19.285 1.00 93.56 82 LEU A O 1
ATOM 691 N N . GLU A 1 83 ? 2.401 -17.308 -18.019 1.00 91.88 83 GLU A N 1
ATOM 692 C CA . GLU A 1 83 ? 1.803 -18.443 -18.731 1.00 91.88 83 GLU A CA 1
ATOM 693 C C . GLU A 1 83 ? 0.330 -18.655 -18.347 1.00 91.88 83 GLU A C 1
ATOM 695 O O . GLU A 1 83 ? -0.412 -19.354 -19.038 1.00 91.88 83 GLU A O 1
ATOM 700 N N . THR A 1 84 ? -0.124 -18.023 -17.261 1.00 88.19 84 THR A N 1
ATOM 701 C CA . THR A 1 84 ? -1.505 -18.141 -16.785 1.00 88.19 84 THR A CA 1
ATOM 702 C C . THR A 1 84 ? -2.472 -17.338 -17.656 1.00 88.19 84 THR A C 1
ATOM 704 O O . THR A 1 84 ? -2.172 -16.235 -18.119 1.00 88.19 84 THR A O 1
ATOM 707 N N . THR A 1 85 ? -3.688 -17.855 -17.837 1.00 89.19 85 THR A N 1
ATOM 708 C CA . THR A 1 85 ? -4.805 -17.110 -18.449 1.00 89.19 85 THR A CA 1
ATOM 709 C C . THR A 1 85 ? -5.715 -16.451 -17.412 1.00 89.19 85 THR A C 1
ATOM 711 O O . THR A 1 85 ? -6.691 -15.804 -17.779 1.00 89.19 85 THR A O 1
ATOM 714 N N . GLU A 1 86 ? -5.435 -16.652 -16.124 1.00 91.56 86 GLU A N 1
ATOM 715 C CA . GLU A 1 86 ? -6.247 -16.144 -15.016 1.00 91.56 86 GLU A CA 1
ATOM 716 C C . GLU A 1 86 ? -6.055 -14.639 -14.820 1.00 91.56 86 GLU A C 1
ATOM 718 O O . GLU A 1 86 ? -7.027 -13.910 -14.618 1.00 91.56 86 GLU A O 1
ATOM 723 N N . PHE A 1 87 ? -4.812 -14.162 -14.934 1.00 94.25 87 PHE A N 1
ATOM 724 C CA . PHE A 1 87 ? -4.465 -12.772 -14.669 1.00 94.25 87 PHE A CA 1
ATOM 725 C C . PHE A 1 87 ? -4.205 -11.977 -15.949 1.00 94.25 87 PHE A C 1
ATOM 727 O O . PHE A 1 87 ? -3.606 -12.438 -16.924 1.00 94.25 87 PHE A O 1
ATOM 734 N N . SER A 1 88 ? -4.648 -10.725 -15.909 1.00 95.56 88 SER A N 1
ATOM 735 C CA . SER A 1 88 ? -4.453 -9.727 -16.965 1.00 95.56 88 SER A CA 1
ATOM 736 C C . SER A 1 88 ? -3.374 -8.702 -16.613 1.00 95.56 88 SER A C 1
ATOM 738 O O . SER A 1 88 ? -2.774 -8.097 -17.503 1.00 95.56 88 SER A O 1
ATOM 740 N N . HIS A 1 89 ? -3.132 -8.494 -15.317 1.00 96.75 89 HIS A N 1
ATOM 741 C CA . HIS A 1 89 ? -2.182 -7.521 -14.798 1.00 96.75 89 HIS A CA 1
ATOM 742 C C . HIS A 1 89 ? -1.728 -7.866 -13.379 1.00 96.75 89 HIS A C 1
ATOM 744 O O . HIS A 1 89 ? -2.389 -8.623 -12.667 1.00 96.75 89 HIS A O 1
ATOM 750 N N . PHE A 1 90 ? -0.614 -7.271 -12.961 1.00 97.44 90 PHE A N 1
ATOM 751 C CA . PHE A 1 90 ? -0.052 -7.416 -11.630 1.00 97.44 90 PHE A CA 1
ATOM 752 C C . PHE A 1 90 ? 0.381 -6.077 -11.028 1.00 97.44 90 PHE A C 1
ATOM 754 O O . PHE A 1 90 ? 0.959 -5.202 -11.690 1.00 97.44 90 PHE A O 1
ATOM 761 N N . TRP A 1 91 ? 0.109 -5.951 -9.733 1.00 97.62 91 TRP A N 1
ATOM 762 C CA . TRP A 1 91 ? 0.441 -4.807 -8.900 1.00 97.62 91 TRP A CA 1
ATOM 763 C C . TRP A 1 91 ? 1.695 -5.100 -8.080 1.00 97.62 91 TRP A C 1
ATOM 765 O O . TRP A 1 91 ? 1.736 -6.068 -7.325 1.00 97.62 91 TRP A O 1
ATOM 775 N N . CYS A 1 92 ? 2.705 -4.245 -8.204 1.00 97.56 92 CYS A N 1
ATOM 776 C CA . CYS A 1 92 ? 3.967 -4.354 -7.478 1.00 97.56 92 CYS A CA 1
ATOM 777 C C . CYS A 1 92 ? 3.963 -3.411 -6.268 1.00 97.56 92 CYS A C 1
ATOM 779 O O . CYS A 1 92 ? 3.622 -2.235 -6.434 1.00 97.56 92 CYS A O 1
ATOM 781 N N . PRO A 1 93 ? 4.377 -3.857 -5.072 1.00 97.25 93 PRO A N 1
ATOM 782 C CA . PRO A 1 93 ? 4.606 -2.953 -3.957 1.00 97.25 93 PRO A CA 1
ATOM 783 C C . PRO A 1 93 ? 5.798 -2.039 -4.267 1.00 97.25 93 PRO A C 1
ATOM 785 O O . PRO A 1 93 ? 6.886 -2.495 -4.627 1.00 97.25 93 PRO A O 1
ATOM 788 N N . ARG A 1 94 ? 5.602 -0.730 -4.114 1.00 97.44 94 ARG A N 1
ATOM 789 C CA . ARG A 1 94 ? 6.633 0.290 -4.282 1.00 97.44 94 ARG A CA 1
ATOM 790 C C . ARG A 1 94 ? 7.154 0.758 -2.933 1.00 97.44 94 ARG A C 1
ATOM 792 O O . ARG A 1 94 ? 6.394 1.177 -2.068 1.00 97.44 94 ARG A O 1
ATOM 799 N N . ARG A 1 95 ? 8.475 0.720 -2.769 1.00 97.38 95 ARG A N 1
ATOM 800 C CA . ARG A 1 95 ? 9.188 1.226 -1.590 1.00 97.38 95 ARG A CA 1
ATOM 801 C C . ARG A 1 95 ? 9.810 2.575 -1.930 1.00 97.38 95 ARG A C 1
ATOM 803 O O . ARG A 1 95 ? 10.679 2.652 -2.795 1.00 97.38 95 ARG A O 1
ATOM 810 N N . GLN A 1 96 ? 9.359 3.635 -1.266 1.00 97.00 96 GLN A N 1
ATOM 811 C CA . GLN A 1 96 ? 9.920 4.981 -1.415 1.00 97.00 96 GLN A CA 1
ATOM 812 C C . GLN A 1 96 ? 11.215 5.081 -0.602 1.00 97.00 96 GLN A C 1
ATOM 814 O O . GLN A 1 96 ? 11.157 5.121 0.629 1.00 97.00 96 GLN A O 1
ATOM 819 N N . LEU A 1 97 ? 12.370 5.087 -1.273 1.00 96.88 97 LEU A N 1
ATOM 820 C CA . LEU A 1 97 ? 13.673 5.120 -0.612 1.00 96.88 97 LEU A CA 1
ATOM 821 C C . LEU A 1 97 ? 14.085 6.535 -0.232 1.00 96.88 97 LEU A C 1
ATOM 823 O O . LEU A 1 97 ? 14.031 7.450 -1.051 1.00 96.88 97 LEU A O 1
ATOM 827 N N . VAL A 1 98 ? 14.573 6.681 0.993 1.00 96.12 98 VAL A N 1
ATOM 828 C CA . VAL A 1 98 ? 15.102 7.927 1.552 1.00 96.12 98 VAL A CA 1
ATOM 829 C C . VAL A 1 98 ? 16.624 7.842 1.720 1.00 96.12 98 VAL A C 1
ATOM 831 O O . VAL A 1 98 ? 17.182 6.736 1.728 1.00 96.12 98 VAL A O 1
ATOM 834 N N . PRO A 1 99 ? 17.327 8.983 1.871 1.00 92.25 99 PRO A N 1
ATOM 835 C CA . PRO A 1 99 ? 18.766 8.980 2.112 1.00 92.25 99 PRO A CA 1
ATOM 836 C C . PRO A 1 99 ? 19.165 8.043 3.261 1.00 92.25 99 PRO A C 1
ATOM 838 O O . PRO A 1 99 ? 18.573 8.073 4.339 1.00 92.25 99 PRO A O 1
ATOM 841 N N . GLY A 1 100 ? 20.184 7.212 3.025 1.00 89.50 100 GLY A N 1
ATOM 842 C CA . GLY A 1 100 ? 20.660 6.216 3.991 1.00 89.50 100 GLY A CA 1
ATOM 843 C C . GLY A 1 100 ? 20.163 4.785 3.757 1.00 89.50 100 GLY A C 1
ATOM 844 O O . GLY A 1 100 ? 20.388 3.938 4.615 1.00 89.50 100 GLY A O 1
ATOM 845 N N . GLY A 1 101 ? 19.519 4.487 2.621 1.00 90.44 101 GLY A N 1
ATOM 846 C CA . GLY A 1 101 ? 19.177 3.104 2.247 1.00 90.44 101 GLY A CA 1
ATOM 847 C C . GLY A 1 101 ? 17.912 2.545 2.893 1.00 90.44 101 GLY A C 1
ATOM 848 O O . GLY A 1 101 ? 17.663 1.345 2.812 1.00 90.44 101 GLY A O 1
ATOM 849 N N . ARG A 1 102 ? 17.118 3.400 3.542 1.00 95.44 102 ARG A N 1
ATOM 850 C CA . ARG A 1 102 ? 15.862 3.028 4.205 1.00 95.44 102 ARG A CA 1
ATOM 851 C C . ARG A 1 102 ? 14.670 3.393 3.334 1.00 95.44 102 ARG A C 1
ATOM 853 O O . ARG A 1 102 ? 14.797 4.212 2.426 1.00 95.44 102 ARG A O 1
ATOM 860 N N . TYR A 1 103 ? 13.509 2.828 3.635 1.00 97.19 103 TYR A N 1
ATOM 861 C CA . TYR A 1 103 ? 12.254 3.166 2.970 1.00 97.19 103 TYR A CA 1
ATOM 862 C C . TYR A 1 103 ? 11.199 3.659 3.961 1.00 97.19 103 TYR A C 1
ATOM 864 O O . TYR A 1 103 ? 11.262 3.338 5.148 1.00 97.19 103 TYR A O 1
ATOM 872 N N . LEU A 1 104 ? 10.249 4.461 3.477 1.00 96.88 104 LEU A N 1
ATOM 873 C CA . LEU A 1 104 ? 9.092 4.909 4.258 1.00 96.88 104 LEU A CA 1
ATOM 874 C C . LEU A 1 104 ? 8.143 3.725 4.487 1.00 96.88 104 LEU A C 1
ATOM 876 O O . LEU A 1 104 ? 7.582 3.216 3.520 1.00 96.88 104 LEU A O 1
ATOM 880 N N . ASN A 1 105 ? 7.962 3.291 5.738 1.00 95.00 105 ASN A N 1
ATOM 881 C CA . ASN A 1 105 ? 7.204 2.080 6.091 1.00 95.00 105 ASN A CA 1
ATOM 882 C C . ASN A 1 105 ? 5.875 2.402 6.798 1.00 95.00 105 ASN A C 1
ATOM 884 O O . ASN A 1 105 ? 5.522 1.816 7.819 1.00 95.00 105 ASN A O 1
ATOM 888 N N . ALA A 1 106 ? 5.155 3.403 6.301 1.00 93.81 106 ALA A N 1
ATOM 889 C CA . ALA A 1 106 ? 3.847 3.761 6.831 1.00 93.81 106 ALA A CA 1
ATOM 890 C C . ALA A 1 106 ? 2.989 4.431 5.759 1.00 93.81 106 ALA A C 1
ATOM 892 O O . ALA A 1 106 ? 3.501 5.004 4.791 1.00 93.81 106 ALA A O 1
ATOM 893 N N . ALA A 1 107 ? 1.672 4.396 5.954 1.00 92.06 107 ALA A N 1
ATOM 894 C CA . ALA A 1 107 ? 0.739 5.145 5.123 1.00 92.06 107 ALA A CA 1
ATOM 895 C C . ALA A 1 107 ? 1.058 6.660 5.171 1.00 92.06 107 ALA A C 1
ATOM 897 O O . ALA A 1 107 ? 1.532 7.139 6.195 1.00 92.06 107 ALA A O 1
ATOM 898 N N . PRO A 1 108 ? 0.797 7.427 4.099 1.00 92.31 108 PRO A N 1
ATOM 899 C CA . PRO A 1 108 ? 0.287 6.978 2.804 1.00 92.31 108 PRO A CA 1
ATOM 900 C C . PRO A 1 108 ? 1.369 6.409 1.867 1.00 92.31 108 PRO A C 1
ATOM 902 O O . PRO A 1 108 ? 1.044 6.035 0.746 1.00 92.31 108 PRO A O 1
ATOM 905 N N . TRP A 1 109 ? 2.638 6.352 2.287 1.00 95.25 109 TRP A N 1
ATOM 906 C CA . TRP A 1 109 ? 3.751 5.946 1.419 1.00 95.25 109 TRP A CA 1
ATOM 907 C C . TRP A 1 109 ? 3.891 4.434 1.239 1.00 95.25 109 TRP A C 1
ATOM 909 O O . TRP A 1 109 ? 4.477 4.009 0.246 1.00 95.25 109 TRP A O 1
ATOM 919 N N . TYR A 1 110 ? 3.405 3.629 2.188 1.00 95.38 110 TYR A N 1
ATOM 920 C CA . TYR A 1 110 ? 3.507 2.173 2.128 1.00 95.38 110 TYR A CA 1
ATOM 921 C C . TYR A 1 110 ? 2.376 1.461 2.900 1.00 95.38 110 TYR A C 1
ATOM 923 O O . TYR A 1 110 ? 1.993 1.933 3.975 1.00 95.38 110 TYR A O 1
ATOM 931 N N . PRO A 1 111 ? 1.856 0.321 2.396 1.00 94.62 111 PRO A N 1
ATOM 932 C CA . PRO A 1 111 ? 2.114 -0.245 1.072 1.00 94.62 111 PRO A CA 1
ATOM 933 C C . PRO A 1 111 ? 1.549 0.629 -0.049 1.00 94.62 111 PRO A C 1
ATOM 935 O O . PRO A 1 111 ? 0.412 1.093 0.014 1.00 94.62 111 PRO A O 1
ATOM 938 N N . ASP A 1 112 ? 2.354 0.816 -1.089 1.00 95.06 112 ASP A N 1
ATOM 939 C CA . ASP A 1 112 ? 2.016 1.585 -2.284 1.00 95.06 112 ASP A CA 1
ATOM 940 C C . ASP A 1 112 ? 2.049 0.656 -3.499 1.00 95.06 112 ASP A C 1
ATOM 942 O O . ASP A 1 112 ? 3.104 0.395 -4.071 1.00 95.06 112 ASP A O 1
ATOM 946 N N . PHE A 1 113 ? 0.899 0.092 -3.861 1.00 96.19 113 PHE A N 1
ATOM 947 C CA . PHE A 1 113 ? 0.798 -0.840 -4.980 1.00 96.19 113 PHE A CA 1
ATOM 948 C C . PHE A 1 113 ? 0.680 -0.102 -6.312 1.00 96.19 113 PHE A C 1
ATOM 950 O O . PHE A 1 113 ? -0.239 0.687 -6.522 1.00 96.19 113 PHE A O 1
ATOM 957 N N . GLN A 1 114 ? 1.585 -0.412 -7.237 1.00 96.00 114 GLN A N 1
ATOM 958 C CA . GLN A 1 114 ? 1.643 0.175 -8.571 1.00 96.00 114 GLN A CA 1
ATOM 959 C C . GLN A 1 114 ? 1.383 -0.899 -9.629 1.00 96.00 114 GLN A C 1
ATOM 961 O O . GLN A 1 114 ? 2.066 -1.923 -9.650 1.00 96.00 114 GLN A O 1
ATOM 966 N N . LEU A 1 115 ? 0.423 -0.671 -10.529 1.00 96.00 115 LEU A N 1
ATOM 967 C CA . LEU A 1 115 ? 0.203 -1.541 -11.687 1.00 96.00 115 LEU A CA 1
ATOM 968 C C . LEU A 1 115 ? 1.392 -1.380 -12.635 1.00 96.00 115 LEU A C 1
ATOM 970 O O . LEU A 1 115 ? 1.574 -0.324 -13.245 1.00 96.00 115 LEU A O 1
ATOM 974 N N . ARG A 1 116 ? 2.224 -2.418 -12.718 1.00 95.38 116 ARG A N 1
ATOM 975 C CA . ARG A 1 116 ? 3.501 -2.363 -13.443 1.00 95.38 116 ARG A CA 1
ATOM 976 C C . ARG A 1 116 ? 3.590 -3.401 -14.547 1.00 95.38 116 ARG A C 1
ATOM 978 O O . ARG A 1 116 ? 4.133 -3.071 -15.588 1.00 95.38 116 ARG A O 1
ATOM 985 N N . LEU A 1 117 ? 3.016 -4.588 -14.361 1.00 96.62 117 LEU A N 1
ATOM 986 C CA . LEU A 1 117 ? 3.047 -5.684 -15.331 1.00 96.62 117 LEU A CA 1
ATOM 987 C C . LEU A 1 117 ? 1.641 -5.948 -15.867 1.00 96.62 117 LEU A C 1
ATOM 989 O O . LEU A 1 117 ? 0.733 -6.175 -15.076 1.00 96.62 117 LEU A O 1
ATOM 993 N N . PHE A 1 118 ? 1.431 -5.920 -17.178 1.00 96.19 118 PHE A N 1
ATOM 994 C CA . PHE A 1 118 ? 0.101 -6.133 -17.758 1.00 96.19 118 PHE A CA 1
ATOM 995 C C . PHE A 1 118 ? 0.145 -6.615 -19.205 1.00 96.19 118 PHE A C 1
ATOM 997 O O . PHE A 1 118 ? 1.137 -6.412 -19.904 1.00 96.19 118 PHE A O 1
ATOM 1004 N N . ARG A 1 119 ? -0.944 -7.251 -19.647 1.00 93.56 119 ARG A N 1
ATOM 1005 C CA . ARG A 1 119 ? -1.121 -7.697 -21.034 1.00 93.56 119 ARG A CA 1
ATOM 1006 C C . ARG A 1 119 ? -1.364 -6.513 -21.970 1.00 93.56 119 ARG A C 1
ATOM 1008 O O . ARG A 1 119 ? -2.175 -5.637 -21.669 1.00 93.56 119 ARG A O 1
ATOM 1015 N N . THR A 1 120 ? -0.677 -6.498 -23.107 1.00 84.19 120 THR A N 1
ATOM 1016 C CA . THR A 1 120 ? -0.686 -5.379 -24.067 1.00 84.19 120 THR A CA 1
ATOM 1017 C C . THR A 1 120 ? -1.839 -5.423 -25.063 1.00 84.19 120 THR A C 1
ATOM 1019 O O . THR A 1 120 ? -2.294 -4.383 -25.530 1.00 84.19 120 THR A O 1
ATOM 1022 N N . ASN A 1 121 ? -2.339 -6.615 -25.375 1.00 77.31 121 ASN A N 1
ATOM 1023 C CA . ASN A 1 121 ? -3.287 -6.880 -26.458 1.00 77.31 121 ASN A CA 1
ATOM 1024 C C . ASN A 1 121 ? -4.760 -6.888 -26.012 1.00 77.31 121 ASN A C 1
ATOM 1026 O O . ASN A 1 121 ? -5.570 -7.654 -26.532 1.00 77.31 121 ASN A O 1
ATOM 1030 N N . LEU A 1 122 ? -5.113 -6.053 -25.034 1.00 76.75 122 LEU A N 1
ATOM 1031 C CA . LEU A 1 122 ? -6.475 -5.952 -24.515 1.00 76.75 122 LEU A CA 1
ATOM 1032 C C . LEU A 1 122 ? -7.132 -4.653 -25.009 1.00 76.75 122 LEU A C 1
ATOM 1034 O O . LEU A 1 122 ? -6.751 -3.562 -24.592 1.00 76.75 122 LEU A O 1
ATOM 1038 N N . ASP A 1 123 ? -8.173 -4.775 -25.839 1.00 77.25 123 ASP A N 1
ATOM 1039 C CA . ASP A 1 123 ? -8.870 -3.642 -26.484 1.00 77.25 123 ASP A CA 1
ATOM 1040 C C . ASP A 1 123 ? -9.457 -2.607 -25.502 1.00 77.25 123 ASP A C 1
ATOM 1042 O O . ASP A 1 123 ? -9.771 -1.483 -25.886 1.00 77.25 123 ASP A O 1
ATOM 1046 N N . ALA A 1 124 ? -9.622 -2.976 -24.228 1.00 85.44 124 ALA A N 1
ATOM 1047 C CA . ALA A 1 124 ? -10.220 -2.135 -23.191 1.00 85.44 124 ALA A CA 1
ATOM 1048 C C . ALA A 1 124 ? -9.219 -1.634 -22.129 1.00 85.44 124 ALA A C 1
ATOM 1050 O O . ALA A 1 124 ? -9.645 -1.205 -21.053 1.00 85.44 124 ALA A O 1
ATOM 1051 N N . VAL A 1 125 ? -7.906 -1.668 -22.400 1.00 88.88 125 VAL A N 1
ATOM 1052 C CA . VAL A 1 125 ? -6.924 -0.969 -21.549 1.00 88.88 125 VAL A CA 1
ATOM 1053 C C . VAL A 1 125 ? -7.146 0.534 -21.662 1.00 88.88 125 VAL A C 1
ATOM 1055 O O . VAL A 1 125 ? -7.150 1.100 -22.753 1.00 88.88 125 VAL A O 1
ATOM 1058 N N . VAL A 1 126 ? -7.310 1.193 -20.518 1.00 89.69 126 VAL A N 1
ATOM 1059 C CA . VAL A 1 126 ? -7.430 2.650 -20.445 1.00 89.69 126 VAL A CA 1
ATOM 1060 C C . VAL A 1 126 ? -6.127 3.218 -19.910 1.00 89.69 126 VAL A C 1
ATOM 1062 O O . VAL A 1 126 ? -5.704 2.890 -18.799 1.00 89.69 126 VAL A O 1
ATOM 1065 N N . PHE A 1 127 ? -5.506 4.086 -20.702 1.00 88.69 127 PHE A N 1
ATOM 1066 C CA . PHE A 1 127 ? -4.295 4.802 -20.322 1.00 88.69 127 PHE A CA 1
ATOM 1067 C C . PHE A 1 127 ? -4.638 6.119 -19.619 1.00 88.69 127 PHE A C 1
ATOM 1069 O O . PHE A 1 127 ? -5.630 6.764 -19.972 1.00 88.69 127 PHE A O 1
ATOM 1076 N N . PRO A 1 128 ? -3.835 6.529 -18.623 1.00 85.62 128 PRO A N 1
ATOM 1077 C CA . PRO A 1 128 ? -4.121 7.728 -17.862 1.00 85.62 128 PRO A CA 1
ATOM 1078 C C . PRO A 1 128 ? -3.936 8.973 -18.725 1.00 85.62 128 PRO A C 1
ATOM 1080 O O . PRO A 1 128 ? -3.003 9.076 -19.521 1.00 85.62 128 PRO A O 1
ATOM 1083 N N . SER A 1 129 ? -4.829 9.940 -18.532 1.00 80.38 129 SER A N 1
ATOM 1084 C CA . SER A 1 129 ? -4.841 11.206 -19.287 1.00 80.38 129 SER A CA 1
ATOM 1085 C C . SER A 1 129 ? -4.435 12.414 -18.442 1.00 80.38 129 SER A C 1
ATOM 1087 O O . SER A 1 129 ? -4.318 13.530 -18.951 1.00 80.38 129 SER A O 1
ATOM 1089 N N . LYS A 1 130 ? -4.250 12.207 -17.134 1.00 80.62 130 LYS A N 1
ATOM 1090 C CA . LYS A 1 130 ? -3.981 13.246 -16.138 1.00 80.62 130 LYS A CA 1
ATOM 1091 C C . LYS A 1 130 ? -2.881 12.807 -15.180 1.00 80.62 130 LYS A C 1
ATOM 1093 O O . LYS A 1 130 ? -2.584 11.624 -15.035 1.00 80.62 130 LYS A O 1
ATOM 1098 N N . LEU A 1 131 ? -2.292 13.782 -14.494 1.00 82.06 131 LEU A N 1
ATOM 1099 C CA . LEU A 1 131 ? -1.338 13.529 -13.420 1.00 82.06 131 LEU A CA 1
ATOM 1100 C C . LEU A 1 131 ? -1.982 12.661 -12.322 1.00 82.06 131 LEU A C 1
ATOM 1102 O O . LEU A 1 131 ? -3.130 12.893 -11.953 1.00 82.06 131 LEU A O 1
ATOM 1106 N N . HIS A 1 132 ? -1.233 11.680 -11.813 1.00 83.50 132 HIS A N 1
ATOM 1107 C CA . HIS A 1 132 ? -1.663 10.712 -10.787 1.00 83.50 132 HIS A CA 1
ATOM 1108 C C . HIS A 1 132 ? -2.843 9.801 -11.165 1.00 83.50 132 HIS A C 1
ATOM 1110 O O . HIS A 1 132 ? -3.304 9.025 -10.330 1.00 83.50 132 HIS A O 1
ATOM 1116 N N . ASP A 1 133 ? -3.298 9.844 -12.416 1.00 84.69 133 ASP A N 1
ATOM 1117 C CA . ASP A 1 133 ? -4.237 8.867 -12.957 1.00 84.69 133 ASP A CA 1
ATOM 1118 C C . ASP A 1 133 ? -3.510 7.531 -13.226 1.00 84.69 133 ASP A C 1
ATOM 1120 O O . ASP A 1 133 ? -2.293 7.498 -13.445 1.00 84.69 133 ASP A O 1
ATOM 1124 N N . GLN A 1 134 ? -4.239 6.417 -13.178 1.00 86.25 134 GLN A N 1
ATOM 1125 C CA . GLN A 1 134 ? -3.669 5.067 -13.274 1.00 86.25 134 GLN A CA 1
ATOM 1126 C C . GLN A 1 134 ? -4.082 4.368 -14.571 1.00 86.25 134 GLN A C 1
ATOM 1128 O O . GLN A 1 134 ? -5.167 4.598 -15.103 1.00 86.25 134 GLN A O 1
ATOM 1133 N N . ILE A 1 135 ? -3.228 3.462 -15.060 1.00 90.44 135 ILE A N 1
ATOM 1134 C CA . ILE A 1 135 ? -3.624 2.518 -16.111 1.00 90.44 135 ILE A CA 1
ATOM 1135 C C . ILE A 1 135 ? -4.716 1.616 -15.536 1.00 90.44 135 ILE A C 1
ATOM 1137 O O . ILE A 1 135 ? -4.586 1.108 -14.422 1.00 90.44 135 ILE A O 1
ATOM 1141 N N . ARG A 1 136 ? -5.786 1.396 -16.299 1.00 92.12 136 ARG A N 1
ATOM 1142 C CA . ARG A 1 136 ? -6.839 0.442 -15.944 1.00 92.12 136 ARG A CA 1
ATOM 1143 C C . ARG A 1 136 ? -6.818 -0.697 -16.943 1.00 92.12 136 ARG A C 1
ATOM 1145 O O . ARG A 1 136 ? -7.050 -0.483 -18.130 1.00 92.12 136 ARG A O 1
ATOM 1152 N N . VAL A 1 137 ? -6.556 -1.897 -16.442 1.00 94.38 137 VAL A N 1
ATOM 1153 C CA . VAL A 1 137 ? -6.530 -3.122 -17.240 1.00 94.38 137 VAL A CA 1
ATOM 1154 C C . VAL A 1 137 ? -7.775 -3.943 -16.900 1.00 94.38 137 VAL A C 1
ATOM 1156 O O . VAL A 1 137 ? -8.057 -4.147 -15.716 1.00 94.38 137 VAL A O 1
ATOM 1159 N N . PRO A 1 138 ? -8.564 -4.374 -17.896 1.00 92.56 138 PRO A N 1
ATOM 1160 C CA . PRO A 1 138 ? -9.750 -5.183 -17.652 1.00 92.56 138 PRO A CA 1
ATOM 1161 C C . PRO A 1 138 ? -9.367 -6.608 -17.233 1.00 92.56 138 PRO A C 1
ATOM 1163 O O . PRO A 1 138 ? -8.436 -7.193 -17.779 1.00 92.56 138 PRO A O 1
ATOM 1166 N N . GLY A 1 139 ? -10.153 -7.191 -16.327 1.00 92.06 139 GLY A N 1
ATOM 1167 C CA . GLY A 1 139 ? -9.992 -8.574 -15.876 1.00 92.06 139 GLY A CA 1
ATOM 1168 C C . GLY A 1 139 ? -9.300 -8.707 -14.514 1.00 92.06 139 GLY A C 1
ATOM 1169 O O . GLY A 1 139 ? -9.049 -7.704 -13.843 1.00 92.06 139 GLY A O 1
ATOM 1170 N N . PRO A 1 140 ? -9.033 -9.947 -14.070 1.00 93.06 140 PRO A N 1
ATOM 1171 C CA . PRO A 1 140 ? -8.431 -10.202 -12.766 1.00 93.06 140 PRO A CA 1
ATOM 1172 C C . PRO A 1 140 ? -6.993 -9.681 -12.701 1.00 93.06 140 PRO A C 1
ATOM 1174 O O . PRO A 1 140 ? -6.223 -9.832 -13.658 1.00 93.06 140 PRO A O 1
ATOM 1177 N N . GLY A 1 141 ? -6.647 -9.066 -11.571 1.00 94.94 141 GLY A N 1
ATOM 1178 C CA . GLY A 1 141 ? -5.309 -8.566 -11.273 1.00 94.94 141 GLY A CA 1
ATOM 1179 C C . GLY A 1 141 ? -4.720 -9.245 -10.042 1.00 94.94 141 GLY A C 1
ATOM 1180 O O . GLY A 1 141 ? -5.419 -9.395 -9.040 1.00 94.94 141 GLY A O 1
ATOM 1181 N N . GLY A 1 142 ? -3.450 -9.641 -10.112 1.00 95.62 142 GLY A N 1
ATOM 1182 C CA . GLY A 1 142 ? -2.706 -10.186 -8.974 1.00 95.62 142 GLY A CA 1
ATOM 1183 C C . GLY A 1 142 ? -1.919 -9.103 -8.232 1.00 95.62 142 GLY A C 1
ATOM 1184 O O . GLY A 1 142 ? -1.507 -8.109 -8.826 1.00 95.62 142 GLY A O 1
ATOM 1185 N N . TYR A 1 143 ? -1.687 -9.282 -6.934 1.00 97.06 143 TYR A N 1
ATOM 1186 C CA . TYR A 1 143 ? -0.888 -8.360 -6.120 1.00 97.06 143 TYR A CA 1
ATOM 1187 C C . TYR A 1 143 ? 0.355 -9.079 -5.624 1.00 97.06 143 TYR A C 1
ATOM 1189 O O . TYR A 1 143 ? 0.233 -10.059 -4.902 1.00 97.06 143 TYR A O 1
ATOM 1197 N N . PHE A 1 144 ? 1.537 -8.604 -5.993 1.00 97.44 144 PHE A N 1
ATOM 1198 C CA . PHE A 1 144 ? 2.786 -9.201 -5.535 1.00 97.44 144 PHE A CA 1
ATOM 1199 C C . PHE A 1 144 ? 3.070 -8.879 -4.074 1.00 97.44 144 PHE A C 1
ATOM 1201 O O . PHE A 1 144 ? 2.781 -7.781 -3.601 1.00 97.44 144 PHE A O 1
ATOM 1208 N N . GLN A 1 145 ? 3.673 -9.820 -3.357 1.00 95.69 145 GLN A N 1
ATOM 1209 C CA . GLN A 1 145 ? 4.114 -9.606 -1.982 1.00 95.69 145 GLN A CA 1
ATOM 1210 C C . GLN A 1 145 ? 5.597 -9.229 -1.919 1.00 95.69 145 GLN A C 1
ATOM 1212 O O . GLN A 1 145 ? 5.963 -8.332 -1.156 1.00 95.69 145 GLN A O 1
ATOM 1217 N N . HIS A 1 146 ? 6.443 -9.844 -2.748 1.00 96.25 146 HIS A N 1
ATOM 1218 C CA . HIS A 1 146 ? 7.897 -9.688 -2.668 1.00 96.25 146 HIS A CA 1
ATOM 1219 C C . HIS A 1 146 ? 8.517 -9.080 -3.927 1.00 96.25 146 HIS A C 1
ATOM 1221 O O . HIS A 1 146 ? 9.536 -8.397 -3.810 1.00 96.25 146 HIS A O 1
ATOM 1227 N N . LEU A 1 147 ? 7.890 -9.242 -5.099 1.00 96.94 147 LEU A N 1
ATOM 1228 C CA . LEU A 1 147 ? 8.324 -8.617 -6.356 1.00 96.94 147 LEU A CA 1
ATOM 1229 C C . LEU A 1 147 ? 8.070 -7.103 -6.341 1.00 96.94 147 LEU A C 1
ATOM 1231 O O . LEU A 1 147 ? 7.081 -6.587 -6.866 1.00 96.94 147 LEU A O 1
ATOM 1235 N N . ALA A 1 148 ? 8.978 -6.378 -5.697 1.00 97.00 148 ALA A N 1
ATOM 1236 C CA . ALA A 1 148 ? 8.837 -4.965 -5.391 1.00 97.00 148 ALA A CA 1
ATOM 1237 C C . ALA A 1 148 ? 9.611 -4.074 -6.366 1.00 97.00 148 ALA A C 1
ATOM 1239 O O . ALA A 1 148 ? 10.547 -4.494 -7.048 1.00 97.00 148 ALA A O 1
ATOM 1240 N N . ILE A 1 149 ? 9.253 -2.794 -6.367 1.00 97.19 149 ILE A N 1
ATOM 1241 C CA . ILE A 1 149 ? 10.030 -1.730 -7.003 1.00 97.19 149 ILE A CA 1
ATOM 1242 C C . ILE A 1 149 ? 10.495 -0.737 -5.940 1.00 97.19 149 ILE A C 1
ATOM 1244 O O . ILE A 1 149 ? 9.762 -0.390 -5.015 1.00 97.19 149 ILE A O 1
ATOM 1248 N N . HIS A 1 150 ? 11.735 -0.285 -6.033 1.00 96.81 150 HIS A N 1
ATOM 1249 C CA . HIS A 1 150 ? 12.307 0.735 -5.163 1.00 96.81 150 HIS A CA 1
ATOM 1250 C C . HIS A 1 150 ? 12.354 2.043 -5.934 1.00 96.81 150 HIS A C 1
ATOM 1252 O O . HIS A 1 150 ? 12.944 2.112 -7.006 1.00 96.81 150 HIS A O 1
ATOM 1258 N N . HIS A 1 151 ? 11.722 3.076 -5.398 1.00 96.06 151 HIS A N 1
ATOM 1259 C CA . HIS A 1 151 ? 11.634 4.380 -6.034 1.00 96.06 151 HIS A CA 1
ATOM 1260 C C . HIS A 1 151 ? 12.556 5.357 -5.319 1.00 96.06 151 HIS A C 1
ATOM 1262 O O . HIS A 1 151 ? 12.474 5.548 -4.106 1.00 96.06 151 HIS A O 1
ATOM 1268 N N . HIS A 1 152 ? 13.450 5.966 -6.083 1.00 95.06 152 HIS A N 1
ATOM 1269 C CA . HIS A 1 152 ? 14.593 6.712 -5.578 1.00 95.06 152 HIS A CA 1
ATOM 1270 C C . HIS A 1 152 ? 14.383 8.223 -5.606 1.00 95.06 152 HIS A C 1
ATOM 1272 O O . HIS A 1 152 ? 15.310 8.955 -5.279 1.00 95.06 152 HIS A O 1
ATOM 1278 N N . VAL A 1 153 ? 13.198 8.733 -5.964 1.00 93.69 153 VAL A N 1
ATOM 1279 C CA . VAL A 1 153 ? 12.992 10.188 -6.092 1.00 93.69 153 VAL A CA 1
ATOM 1280 C C . VAL A 1 153 ? 13.346 10.958 -4.813 1.00 93.69 153 VAL A C 1
ATOM 1282 O O . VAL A 1 153 ? 13.908 12.047 -4.897 1.00 93.69 153 VAL A O 1
ATOM 1285 N N . LEU A 1 154 ? 13.041 10.399 -3.634 1.00 95.38 154 LEU A N 1
ATOM 1286 C CA . LEU A 1 154 ? 13.293 11.048 -2.341 1.00 95.38 154 LEU A CA 1
ATOM 1287 C C . LEU A 1 154 ? 14.770 11.001 -1.944 1.00 95.38 154 LEU A C 1
ATOM 1289 O O . LEU A 1 154 ? 15.231 11.863 -1.200 1.00 95.38 154 LEU A O 1
ATOM 1293 N N . TRP A 1 155 ? 15.512 10.026 -2.466 1.00 94.06 155 TRP A N 1
ATOM 1294 C CA . TRP A 1 155 ? 16.957 9.933 -2.313 1.00 94.06 155 TRP A CA 1
ATOM 1295 C C . TRP A 1 155 ? 17.675 10.843 -3.314 1.00 94.06 155 TRP A C 1
ATOM 1297 O O . TRP A 1 155 ? 18.532 11.637 -2.935 1.00 94.06 155 TRP A O 1
ATOM 1307 N N . LEU A 1 156 ? 17.340 10.733 -4.599 1.00 91.81 156 LEU A N 1
ATOM 1308 C CA . LEU A 1 156 ? 18.061 11.376 -5.696 1.00 91.81 156 LEU A CA 1
ATOM 1309 C C . LEU A 1 156 ? 17.829 12.884 -5.761 1.00 91.81 156 LEU A C 1
ATOM 1311 O O . LEU A 1 156 ? 18.726 13.608 -6.194 1.00 91.81 156 LEU A O 1
ATOM 1315 N N . LEU A 1 157 ? 16.638 13.361 -5.382 1.00 93.12 157 LEU A N 1
ATOM 1316 C CA . LEU A 1 157 ? 16.296 14.776 -5.473 1.00 93.12 157 LEU A CA 1
ATOM 1317 C C . LEU A 1 157 ? 16.426 15.479 -4.112 1.00 93.12 157 LEU A C 1
ATOM 1319 O O . LEU A 1 157 ? 15.724 15.116 -3.159 1.00 93.12 157 LEU A O 1
ATOM 1323 N N . PRO A 1 158 ? 17.241 16.549 -4.032 1.00 94.62 158 PRO A N 1
ATOM 1324 C CA . PRO A 1 158 ? 17.247 17.449 -2.885 1.00 94.62 158 PRO A CA 1
ATOM 1325 C C . PRO A 1 158 ? 15.852 18.007 -2.582 1.00 94.62 158 PRO A C 1
ATOM 1327 O O . PRO A 1 158 ? 14.995 18.106 -3.470 1.00 94.62 158 PRO A O 1
ATOM 1330 N N . ARG A 1 159 ? 15.622 18.401 -1.326 1.00 95.19 159 ARG A N 1
ATOM 1331 C CA . ARG A 1 159 ? 14.304 18.859 -0.861 1.00 95.19 159 ARG A CA 1
ATOM 1332 C C . ARG A 1 159 ? 13.794 20.045 -1.673 1.00 95.19 159 ARG A C 1
ATOM 1334 O O . ARG A 1 159 ? 12.629 20.054 -2.048 1.00 95.19 159 ARG A O 1
ATOM 1341 N N . GLU A 1 160 ? 14.649 21.002 -2.009 1.00 95.94 160 GLU A N 1
ATOM 1342 C CA . GLU A 1 160 ? 14.309 22.169 -2.827 1.00 95.94 160 GLU A CA 1
ATOM 1343 C C . GLU A 1 160 ? 13.745 21.791 -4.207 1.00 95.94 160 GLU A C 1
ATOM 1345 O O . GLU A 1 160 ? 12.750 22.364 -4.649 1.00 95.94 160 GLU A O 1
ATOM 1350 N N . MET A 1 161 ? 14.297 20.757 -4.847 1.00 94.69 161 MET A N 1
ATOM 1351 C CA . MET A 1 161 ? 13.797 20.251 -6.129 1.00 94.69 161 MET A CA 1
ATOM 1352 C C . MET A 1 161 ? 12.464 19.514 -5.966 1.00 94.69 161 MET A C 1
ATOM 1354 O O . MET A 1 161 ? 11.608 19.569 -6.850 1.00 94.69 161 MET A O 1
ATOM 1358 N N . ARG A 1 162 ? 12.262 18.838 -4.829 1.00 95.06 162 ARG A N 1
ATOM 1359 C CA . ARG A 1 162 ? 10.988 18.186 -4.492 1.00 95.06 162 ARG A CA 1
ATOM 1360 C C . ARG A 1 162 ? 9.885 19.191 -4.165 1.00 95.06 162 ARG A C 1
ATOM 1362 O O . ARG A 1 162 ? 8.749 18.957 -4.563 1.00 95.06 162 ARG A O 1
ATOM 1369 N N . VAL A 1 163 ? 10.212 20.312 -3.520 1.00 95.88 163 VAL A N 1
ATOM 1370 C CA . VAL A 1 163 ? 9.280 21.434 -3.304 1.00 95.88 163 VAL A CA 1
ATOM 1371 C C . VAL A 1 163 ? 8.797 21.980 -4.644 1.00 95.88 163 VAL A C 1
ATOM 1373 O O . VAL A 1 163 ? 7.592 22.109 -4.848 1.00 95.88 163 VAL A O 1
ATOM 1376 N N . GLU A 1 164 ? 9.710 22.232 -5.583 1.00 93.88 164 GLU A N 1
ATOM 1377 C CA . GLU A 1 164 ? 9.335 22.726 -6.912 1.00 93.88 164 GLU A CA 1
ATOM 1378 C C . GLU A 1 164 ? 8.508 21.694 -7.694 1.00 93.88 164 GLU A C 1
ATOM 1380 O O . GLU A 1 164 ? 7.511 22.036 -8.330 1.00 93.88 164 GLU A O 1
ATOM 1385 N N . LYS A 1 165 ? 8.855 20.403 -7.591 1.00 90.94 165 LYS A N 1
ATOM 1386 C CA . LYS A 1 165 ? 8.050 19.315 -8.165 1.00 90.94 165 LYS A CA 1
ATOM 1387 C C . LYS A 1 165 ? 6.629 19.297 -7.591 1.00 90.94 165 LYS A C 1
ATOM 1389 O O . LYS A 1 165 ? 5.676 19.240 -8.365 1.00 90.94 165 LYS A O 1
ATOM 1394 N N . ALA A 1 166 ? 6.484 19.375 -6.267 1.00 93.12 166 ALA A N 1
ATOM 1395 C CA . ALA A 1 166 ? 5.187 19.402 -5.593 1.00 93.12 166 ALA A CA 1
ATOM 1396 C C . ALA A 1 166 ? 4.359 20.628 -6.007 1.00 93.12 166 ALA A C 1
ATOM 1398 O O . ALA A 1 166 ? 3.180 20.493 -6.327 1.00 93.12 166 ALA A O 1
ATOM 1399 N N . ARG A 1 167 ? 4.989 21.807 -6.087 1.00 93.44 167 ARG A N 1
ATOM 1400 C CA . ARG A 1 167 ? 4.353 23.034 -6.579 1.00 93.44 167 ARG A CA 1
ATOM 1401 C C . ARG A 1 167 ? 3.837 22.863 -8.007 1.00 93.44 167 ARG A C 1
ATOM 1403 O O . ARG A 1 167 ? 2.675 23.146 -8.274 1.00 93.44 167 ARG A O 1
ATOM 1410 N N . ARG A 1 168 ? 4.674 22.357 -8.915 1.00 89.81 168 ARG A N 1
ATOM 1411 C CA . ARG A 1 168 ? 4.281 22.099 -10.305 1.00 89.81 168 ARG A CA 1
ATOM 1412 C C . ARG A 1 168 ? 3.106 21.124 -10.395 1.00 89.81 168 ARG A C 1
ATOM 1414 O O . ARG A 1 168 ? 2.248 21.277 -11.258 1.00 89.81 168 ARG A O 1
ATOM 1421 N N . TYR A 1 169 ? 3.083 20.100 -9.547 1.00 90.56 169 TYR A N 1
ATOM 1422 C CA . TYR A 1 169 ? 1.995 19.121 -9.516 1.00 90.56 169 TYR A CA 1
ATOM 1423 C C . TYR A 1 169 ? 0.684 19.758 -9.075 1.00 90.56 169 TYR A C 1
ATOM 1425 O O . TYR A 1 169 ? -0.344 19.511 -9.697 1.00 90.56 169 TYR A O 1
ATOM 1433 N N . GLU A 1 170 ? 0.739 20.629 -8.072 1.00 92.12 170 GLU A N 1
ATOM 1434 C CA . GLU A 1 170 ? -0.412 21.404 -7.617 1.00 92.12 170 GLU A CA 1
ATOM 1435 C C . GLU A 1 170 ? -0.907 22.400 -8.682 1.00 92.12 170 GLU A C 1
ATOM 1437 O O . GLU A 1 170 ? -2.109 22.552 -8.869 1.00 92.12 170 GLU A O 1
ATOM 1442 N N . GLU A 1 171 ? -0.005 23.027 -9.446 1.00 91.56 171 GLU A N 1
ATOM 1443 C CA . GLU A 1 171 ? -0.373 23.892 -10.580 1.00 91.56 171 GLU A CA 1
ATOM 1444 C C . GLU A 1 171 ? -1.056 23.107 -11.719 1.00 91.56 171 GLU A C 1
ATOM 1446 O O . GLU A 1 171 ? -1.978 23.617 -12.357 1.00 91.56 171 GLU A O 1
ATOM 1451 N N . LEU A 1 172 ? -0.626 21.864 -11.978 1.00 86.69 172 LEU A N 1
ATOM 1452 C CA . LEU A 1 172 ? -1.204 20.992 -13.011 1.00 86.69 172 LEU A CA 1
ATOM 1453 C C . LEU A 1 172 ? -2.523 20.336 -12.579 1.00 86.69 172 LEU A C 1
ATOM 1455 O O . LEU A 1 172 ? -3.393 20.098 -13.418 1.00 86.69 172 LEU A O 1
ATOM 1459 N N . LEU A 1 173 ? -2.659 20.010 -11.293 1.00 86.94 173 LEU A N 1
ATOM 1460 C CA . LEU A 1 173 ? -3.832 19.361 -10.717 1.00 86.94 173 LEU A CA 1
ATOM 1461 C C . LEU A 1 173 ? -4.100 19.910 -9.301 1.00 86.94 173 LEU A C 1
ATOM 1463 O O . LEU A 1 173 ? -3.705 19.276 -8.317 1.00 86.94 173 LEU A O 1
ATOM 1467 N N . PRO A 1 174 ? -4.794 21.058 -9.180 1.00 90.94 174 PRO A N 1
ATOM 1468 C CA . PRO A 1 174 ? -5.106 21.659 -7.884 1.00 90.94 174 PRO A CA 1
ATOM 1469 C C . PRO A 1 174 ? -5.874 20.703 -6.962 1.00 90.94 174 PRO A C 1
ATOM 1471 O O . PRO A 1 174 ? -6.857 20.083 -7.372 1.00 90.94 174 PRO A O 1
ATOM 1474 N N . GLY A 1 175 ? -5.415 20.569 -5.719 1.00 87.38 175 GLY A N 1
ATOM 1475 C CA . GLY A 1 175 ? -5.915 19.633 -4.710 1.00 87.38 175 GLY A CA 1
ATOM 1476 C C . GLY A 1 175 ? -5.471 18.178 -4.906 1.00 87.38 175 GLY A C 1
ATOM 1477 O O . GLY A 1 175 ? -5.710 17.345 -4.034 1.00 87.38 175 GLY A O 1
ATOM 1478 N N . GLY A 1 176 ? -4.824 17.859 -6.029 1.00 84.06 176 GLY A N 1
ATOM 1479 C CA . GLY A 1 176 ? -4.362 16.519 -6.391 1.00 84.06 176 GLY A CA 1
ATOM 1480 C C . GLY A 1 176 ? -2.848 16.416 -6.558 1.00 84.06 176 GLY A C 1
ATOM 1481 O O . GLY A 1 176 ? -2.365 15.384 -7.027 1.00 84.06 176 GLY A O 1
ATOM 1482 N N . GLY A 1 177 ? -2.085 17.448 -6.178 1.00 83.12 177 GLY A N 1
ATOM 1483 C CA . GLY A 1 177 ? -0.631 17.471 -6.331 1.00 83.12 177 GLY A CA 1
ATOM 1484 C C . GLY A 1 177 ? 0.123 16.492 -5.423 1.00 83.12 177 GLY A C 1
ATOM 1485 O O . GLY A 1 177 ? 1.289 16.198 -5.682 1.00 83.12 177 GLY A O 1
ATOM 1486 N N . LEU A 1 178 ? -0.540 15.955 -4.389 1.00 86.81 178 LEU A N 1
ATOM 1487 C CA . LEU A 1 178 ? 0.004 14.979 -3.432 1.00 86.81 178 LEU A CA 1
ATOM 1488 C C . LEU A 1 178 ? 1.377 15.390 -2.865 1.00 86.81 178 LEU A C 1
ATOM 1490 O O . LEU A 1 178 ? 2.298 14.575 -2.775 1.00 86.81 178 LEU A O 1
ATOM 1494 N N . GLY A 1 179 ? 1.520 16.664 -2.485 1.00 89.19 179 GLY A N 1
ATOM 1495 C CA . GLY A 1 179 ? 2.785 17.241 -2.020 1.00 89.19 179 GLY A CA 1
ATOM 1496 C C . GLY A 1 179 ? 3.428 16.479 -0.858 1.00 89.19 179 GLY A C 1
ATOM 1497 O O . GLY A 1 179 ? 4.652 16.364 -0.815 1.00 89.19 179 GLY A O 1
ATOM 1498 N N . GLN A 1 180 ? 2.626 15.852 0.008 1.00 90.94 180 GLN A N 1
ATOM 1499 C CA . GLN A 1 180 ? 3.101 14.987 1.090 1.00 90.94 180 GLN A CA 1
ATOM 1500 C C . GLN A 1 180 ? 3.990 13.835 0.601 1.00 90.94 180 GLN A C 1
ATOM 1502 O O . GLN A 1 180 ? 4.941 13.455 1.276 1.00 90.94 180 GLN A O 1
ATOM 1507 N N . ASN A 1 181 ? 3.750 13.314 -0.608 1.00 91.31 181 ASN A N 1
ATOM 1508 C CA . ASN A 1 181 ? 4.562 12.238 -1.172 1.00 91.31 181 ASN A CA 1
ATOM 1509 C C . ASN A 1 181 ? 5.980 12.712 -1.497 1.00 91.31 181 ASN A C 1
ATOM 1511 O O . ASN A 1 181 ? 6.909 11.914 -1.473 1.00 91.31 181 ASN A O 1
ATOM 1515 N N . CYS A 1 182 ? 6.141 14.003 -1.795 1.00 91.50 182 CYS A N 1
ATOM 1516 C CA . CYS A 1 182 ? 7.421 14.634 -2.085 1.00 91.50 182 CYS A CA 1
ATOM 1517 C C . CYS A 1 182 ? 8.059 15.276 -0.849 1.00 91.50 182 CYS A C 1
ATOM 1519 O O . CYS A 1 182 ? 9.276 15.411 -0.833 1.00 91.50 182 CYS A O 1
ATOM 1521 N N . LEU A 1 183 ? 7.280 15.674 0.160 1.00 95.12 183 LEU A N 1
ATOM 1522 C CA . LEU A 1 183 ? 7.722 16.417 1.349 1.00 95.12 183 LEU A CA 1
ATOM 1523 C C . LEU A 1 183 ? 7.491 15.598 2.624 1.00 95.12 183 LEU A C 1
ATOM 1525 O O . LEU A 1 183 ? 6.892 16.060 3.591 1.00 95.12 183 LEU A O 1
ATOM 1529 N N . TYR A 1 184 ? 7.938 14.343 2.601 1.00 94.38 184 TYR A N 1
ATOM 1530 C CA . TYR A 1 184 ? 7.697 13.386 3.680 1.00 94.38 184 TYR A CA 1
ATOM 1531 C C . TYR A 1 184 ? 8.282 13.840 5.026 1.00 94.38 184 TYR A C 1
ATOM 1533 O O . TYR A 1 184 ? 7.756 13.483 6.078 1.00 94.38 184 TYR A O 1
ATOM 1541 N N . GLU A 1 185 ? 9.354 14.637 5.009 1.00 94.44 185 GLU A N 1
ATOM 1542 C CA . GLU A 1 185 ? 10.030 15.124 6.214 1.00 94.44 185 GLU A CA 1
ATOM 1543 C C . GLU A 1 185 ? 9.110 15.958 7.106 1.00 94.44 185 GLU A C 1
ATOM 1545 O O . GLU A 1 185 ? 9.256 15.935 8.327 1.00 94.44 185 GLU A O 1
ATOM 1550 N N . ASP A 1 186 ? 8.119 16.620 6.508 1.00 94.12 186 ASP A N 1
ATOM 1551 C CA . ASP A 1 186 ? 7.155 17.459 7.218 1.00 94.12 186 ASP A CA 1
ATOM 1552 C C . ASP A 1 186 ? 6.199 16.617 8.104 1.00 94.12 186 ASP A C 1
ATOM 1554 O O . ASP A 1 186 ? 5.497 17.161 8.955 1.00 94.12 186 ASP A O 1
ATOM 1558 N N . TYR A 1 187 ? 6.207 15.285 7.951 1.00 93.12 187 TYR A N 1
ATOM 1559 C CA . TYR A 1 187 ? 5.345 14.333 8.667 1.00 93.12 187 TYR A CA 1
ATOM 1560 C C . TYR A 1 187 ? 6.116 13.333 9.540 1.00 93.12 187 TYR A C 1
ATOM 1562 O O . TYR A 1 187 ? 5.501 12.550 10.267 1.00 93.12 187 TYR A O 1
ATOM 1570 N N . SER A 1 188 ? 7.453 13.334 9.461 1.00 92.75 188 SER A N 1
ATOM 1571 C CA . SER A 1 188 ? 8.336 12.413 10.199 1.00 92.75 188 SER A CA 1
ATOM 1572 C C . SER A 1 188 ? 7.864 10.941 10.194 1.00 92.75 188 SER 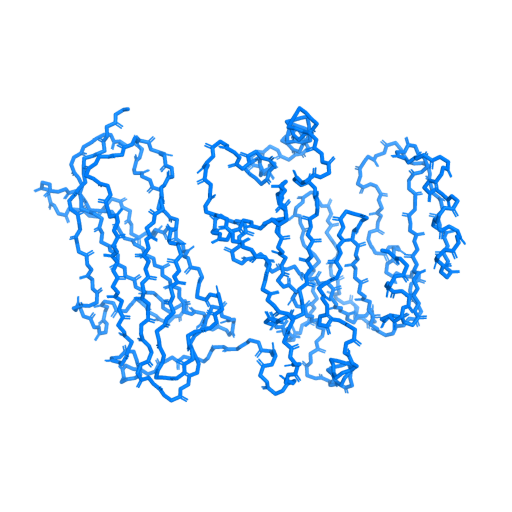A C 1
ATOM 1574 O O . SER A 1 188 ? 7.704 10.350 11.267 1.00 92.75 188 SER A O 1
ATOM 1576 N N . PRO A 1 189 ? 7.593 10.331 9.022 1.00 94.25 189 PRO A N 1
ATOM 1577 C CA . PRO A 1 189 ? 7.125 8.953 8.956 1.00 94.25 189 PRO A CA 1
ATOM 1578 C C . PRO A 1 189 ? 8.185 7.955 9.437 1.00 94.25 189 PRO A C 1
ATOM 1580 O O . PRO A 1 189 ? 9.384 8.165 9.211 1.00 94.25 189 PRO A O 1
ATOM 1583 N N . PRO A 1 190 ? 7.767 6.827 10.033 1.00 94.69 190 PRO A N 1
ATOM 1584 C CA . PRO A 1 190 ? 8.659 5.717 10.317 1.00 94.69 190 PRO A CA 1
ATOM 1585 C C . PRO A 1 190 ? 9.351 5.207 9.058 1.00 94.69 190 PRO A C 1
ATOM 1587 O O . PRO A 1 190 ? 8.778 5.143 7.967 1.00 94.69 190 PRO A O 1
ATOM 1590 N N . THR A 1 191 ? 10.609 4.821 9.236 1.00 96.06 191 THR A N 1
ATOM 1591 C CA . THR A 1 191 ? 11.434 4.249 8.177 1.00 96.06 191 THR A CA 1
ATOM 1592 C C . THR A 1 191 ? 11.917 2.869 8.579 1.00 96.06 191 THR A C 1
ATOM 1594 O O . THR A 1 191 ? 12.128 2.597 9.760 1.00 96.06 191 THR A O 1
ATOM 1597 N N . GLU A 1 192 ? 12.178 2.008 7.607 1.00 95.44 192 GLU A N 1
ATOM 1598 C CA . GLU A 1 192 ? 12.703 0.662 7.834 1.00 95.44 192 GLU A CA 1
ATOM 1599 C C . GLU A 1 192 ? 13.841 0.362 6.851 1.00 95.44 192 GLU A C 1
ATOM 1601 O O . GLU A 1 192 ? 13.940 0.984 5.791 1.00 95.44 192 GLU A O 1
ATOM 1606 N N . SER A 1 193 ? 14.756 -0.531 7.228 1.00 96.19 193 SER A N 1
ATOM 1607 C CA . SER A 1 193 ? 15.740 -1.078 6.290 1.00 96.19 193 SER A CA 1
ATOM 1608 C C . SER A 1 193 ? 15.035 -1.879 5.202 1.00 96.19 193 SER A C 1
ATOM 1610 O O . SER A 1 193 ? 13.989 -2.470 5.452 1.00 96.19 193 SER A O 1
ATOM 1612 N N . LEU A 1 194 ? 15.613 -1.935 4.002 1.00 95.50 194 LEU A N 1
ATOM 1613 C CA . LEU A 1 194 ? 15.123 -2.857 2.981 1.00 95.50 194 LEU A CA 1
ATOM 1614 C C . LEU A 1 194 ? 15.103 -4.301 3.520 1.00 95.50 194 LEU A C 1
ATOM 1616 O O . LEU A 1 194 ? 16.033 -4.680 4.235 1.00 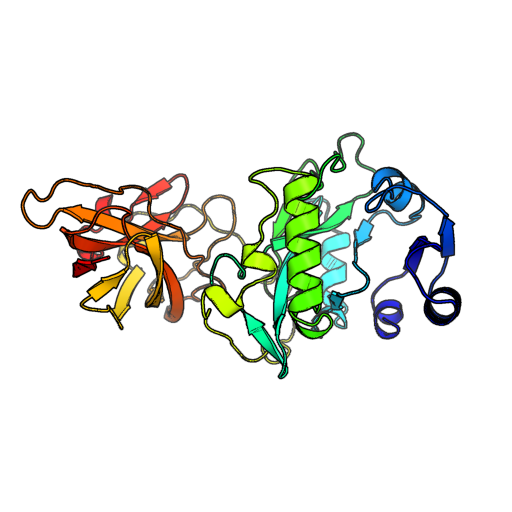95.50 194 LEU A O 1
ATOM 1620 N N . PRO A 1 195 ? 14.061 -5.091 3.201 1.00 93.38 195 PRO A N 1
ATOM 1621 C CA . PRO A 1 195 ? 14.009 -6.485 3.613 1.00 93.38 195 PRO A CA 1
ATOM 1622 C C . PRO A 1 195 ? 15.128 -7.281 2.939 1.00 93.38 195 PRO A C 1
ATOM 1624 O O . PRO A 1 195 ? 15.523 -6.981 1.809 1.00 93.38 195 PRO A O 1
ATOM 1627 N N . GLU A 1 196 ? 15.610 -8.307 3.634 1.00 94.75 196 GLU A N 1
ATOM 1628 C CA . GLU A 1 196 ? 16.540 -9.271 3.053 1.00 94.75 196 GLU A CA 1
ATOM 1629 C C . GLU A 1 196 ? 15.871 -10.023 1.891 1.00 94.75 196 GLU A C 1
ATOM 1631 O O . GLU A 1 196 ? 14.680 -10.345 1.995 1.00 94.75 196 GLU A O 1
ATOM 1636 N N . PRO A 1 197 ? 16.610 -10.333 0.809 1.00 94.94 197 PRO A N 1
ATOM 1637 C CA . PRO A 1 197 ? 16.072 -11.092 -0.312 1.00 94.94 197 PRO A CA 1
ATOM 1638 C C . PRO A 1 197 ? 15.486 -12.431 0.132 1.00 94.94 197 PRO A C 1
ATOM 1640 O O . PRO A 1 197 ? 16.125 -13.197 0.858 1.00 94.94 197 PRO A O 1
ATOM 1643 N N . VAL A 1 198 ? 14.288 -12.740 -0.357 1.00 94.81 198 VAL A N 1
ATOM 1644 C CA . VAL A 1 198 ? 13.620 -14.021 -0.093 1.00 94.81 198 VAL A CA 1
ATOM 1645 C C . VAL A 1 198 ? 13.637 -14.920 -1.323 1.00 94.81 198 VAL A C 1
ATOM 1647 O O . VAL A 1 198 ? 13.663 -14.449 -2.460 1.00 94.81 198 VAL A O 1
ATOM 1650 N N . LYS A 1 199 ? 13.587 -16.237 -1.107 1.00 96.06 199 LYS A N 1
ATOM 1651 C CA . LYS A 1 199 ? 13.298 -17.180 -2.191 1.00 96.06 199 LYS A CA 1
ATOM 1652 C C . LYS A 1 199 ? 11.816 -17.075 -2.553 1.00 96.06 199 LYS A C 1
ATOM 1654 O O . LYS A 1 199 ? 10.976 -17.189 -1.662 1.00 96.06 199 LYS A O 1
ATOM 1659 N N . LEU A 1 200 ? 11.511 -16.887 -3.832 1.00 95.25 200 LEU A N 1
ATOM 1660 C CA . LEU A 1 200 ? 10.137 -16.805 -4.309 1.00 95.25 200 LEU A CA 1
ATOM 1661 C C . LEU A 1 200 ? 9.441 -18.164 -4.208 1.00 95.25 200 LEU A C 1
ATOM 1663 O O . LEU A 1 200 ? 9.961 -19.195 -4.639 1.00 95.25 200 LEU A O 1
ATOM 1667 N N . ASP A 1 201 ? 8.229 -18.136 -3.666 1.00 93.44 201 ASP A N 1
ATOM 1668 C CA . ASP A 1 201 ? 7.259 -19.219 -3.742 1.00 93.44 201 ASP A CA 1
ATOM 1669 C C . ASP A 1 201 ? 6.021 -18.695 -4.471 1.00 93.44 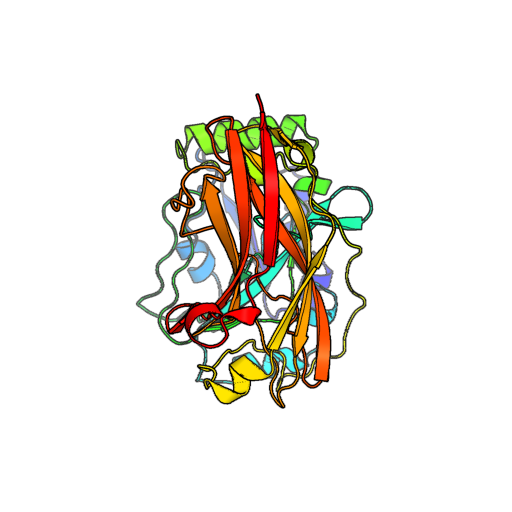201 ASP A C 1
ATOM 1671 O O . ASP A 1 201 ? 5.223 -17.939 -3.920 1.00 93.44 201 ASP A O 1
ATOM 1675 N N . ILE A 1 202 ? 5.864 -19.088 -5.734 1.00 91.94 202 ILE A N 1
ATOM 1676 C CA . ILE A 1 202 ? 4.798 -18.572 -6.601 1.00 91.94 202 ILE A CA 1
ATOM 1677 C C . ILE A 1 202 ? 3.405 -18.919 -6.075 1.00 91.94 202 ILE A C 1
ATOM 1679 O O . ILE A 1 202 ? 2.472 -18.146 -6.284 1.00 91.94 202 ILE A O 1
ATOM 1683 N N . ALA A 1 203 ? 3.263 -20.018 -5.327 1.00 87.56 203 ALA A N 1
ATOM 1684 C CA . ALA A 1 203 ? 1.989 -20.399 -4.727 1.00 87.56 203 ALA A CA 1
ATOM 1685 C C . ALA A 1 203 ? 1.518 -19.415 -3.641 1.00 87.56 203 ALA A C 1
ATOM 1687 O O . ALA A 1 203 ? 0.323 -19.347 -3.360 1.00 87.56 203 ALA A O 1
ATOM 1688 N N . SER A 1 204 ? 2.437 -18.657 -3.036 1.00 88.38 204 SER A N 1
ATOM 1689 C CA . SER A 1 204 ? 2.138 -17.669 -1.998 1.00 88.38 204 SER A CA 1
ATOM 1690 C C . SER A 1 204 ? 2.503 -16.232 -2.382 1.00 88.38 204 SER A C 1
ATOM 1692 O O . SER A 1 204 ? 2.196 -15.310 -1.631 1.00 88.38 204 SER A O 1
ATOM 1694 N N . GLU A 1 205 ? 3.102 -16.006 -3.554 1.00 94.06 205 GLU A N 1
ATOM 1695 C CA . GLU A 1 205 ? 3.532 -14.674 -3.997 1.00 94.06 205 GLU A CA 1
ATOM 1696 C C . GLU A 1 205 ? 2.361 -13.729 -4.289 1.00 94.06 205 GLU A C 1
ATOM 1698 O O . GLU A 1 205 ? 2.476 -12.520 -4.083 1.00 94.06 205 GLU A O 1
ATOM 1703 N N . LEU A 1 206 ? 1.225 -14.265 -4.740 1.00 95.00 206 LEU A N 1
ATOM 1704 C CA . LEU A 1 206 ? 0.036 -13.468 -5.016 1.00 95.00 206 LEU A CA 1
ATOM 1705 C C . LEU A 1 206 ? -0.799 -13.276 -3.748 1.00 95.00 206 LEU A C 1
ATOM 1707 O O . LEU A 1 206 ? -1.304 -14.223 -3.150 1.00 95.00 206 LEU A O 1
ATOM 1711 N N . GLY A 1 207 ? -0.963 -12.019 -3.353 1.00 93.00 207 GLY A N 1
ATOM 1712 C CA . GLY A 1 207 ? -1.821 -11.618 -2.255 1.00 93.00 207 GLY A CA 1
ATOM 1713 C C . GLY A 1 207 ? -3.301 -11.762 -2.605 1.00 93.00 207 GLY A C 1
ATOM 1714 O O . GLY A 1 207 ? -3.765 -11.263 -3.632 1.00 93.00 207 GLY A O 1
ATOM 1715 N N . TRP A 1 208 ? -4.046 -12.408 -1.710 1.00 93.69 208 TRP A N 1
ATOM 1716 C CA . TRP A 1 208 ? -5.486 -12.632 -1.812 1.00 93.69 208 TRP A CA 1
ATOM 1717 C C . TRP A 1 208 ? -6.119 -12.636 -0.419 1.00 93.69 208 TRP A C 1
ATOM 1719 O O . TRP A 1 208 ? -5.501 -13.116 0.535 1.00 93.69 208 TRP A O 1
ATOM 1729 N N . MET A 1 209 ? -7.343 -12.116 -0.285 1.00 96.62 209 MET A N 1
ATOM 1730 C CA . MET A 1 209 ? -8.081 -12.159 0.981 1.00 96.62 209 MET A CA 1
ATOM 1731 C C . MET A 1 209 ? -9.561 -12.498 0.786 1.00 96.62 209 MET A C 1
ATOM 1733 O O . MET A 1 209 ? -10.354 -11.680 0.308 1.00 96.62 209 MET A O 1
ATOM 1737 N N . ASP A 1 210 ? -9.942 -13.689 1.244 1.00 96.62 210 ASP A N 1
ATOM 1738 C CA . ASP A 1 210 ? -11.337 -14.114 1.324 1.00 96.62 210 ASP A CA 1
ATOM 1739 C C . ASP A 1 210 ? -12.070 -13.468 2.504 1.00 96.62 210 ASP A C 1
ATOM 1741 O O . ASP A 1 210 ? -11.479 -13.025 3.495 1.00 96.62 210 ASP A O 1
ATOM 1745 N N . ARG A 1 211 ? -13.403 -13.467 2.433 1.00 97.44 211 ARG A N 1
ATOM 1746 C CA . ARG A 1 211 ? -14.248 -13.078 3.564 1.00 97.44 211 ARG A CA 1
ATOM 1747 C C . ARG A 1 211 ? -13.962 -13.987 4.761 1.00 97.44 211 ARG A C 1
ATOM 1749 O O . ARG A 1 211 ? -14.088 -15.204 4.654 1.00 97.44 211 ARG A O 1
ATOM 1756 N N . LEU A 1 212 ? -13.659 -13.386 5.909 1.00 97.00 212 LEU A N 1
ATOM 1757 C CA . LEU A 1 212 ? -13.523 -14.122 7.158 1.00 97.00 212 LEU A CA 1
ATOM 1758 C C . LEU A 1 212 ? -14.906 -14.447 7.728 1.00 97.00 212 LEU A C 1
ATOM 1760 O O . LEU A 1 212 ? -15.822 -13.621 7.722 1.00 97.00 212 LEU A O 1
ATOM 1764 N N . SER A 1 213 ? -15.052 -15.653 8.261 1.00 96.06 213 SER A N 1
ATOM 1765 C CA . SER A 1 213 ? -16.173 -16.014 9.122 1.00 96.06 213 SER A CA 1
ATOM 1766 C C . SER A 1 213 ? -16.057 -15.322 10.483 1.00 96.06 213 SER A C 1
ATOM 1768 O O . SER A 1 213 ? -14.966 -14.973 10.935 1.00 96.06 213 SER A O 1
ATOM 1770 N N . LEU A 1 214 ? -17.178 -15.199 11.203 1.00 94.19 214 LEU A N 1
ATOM 1771 C CA . LEU A 1 214 ? -17.181 -14.669 12.575 1.00 94.19 214 LEU A CA 1
ATOM 1772 C C . LEU A 1 214 ? -16.256 -15.472 13.505 1.00 94.19 214 LEU A C 1
ATOM 1774 O O . LEU A 1 214 ? -15.609 -14.907 14.384 1.00 94.19 214 LEU A O 1
ATOM 1778 N N . HIS A 1 215 ? -16.154 -16.787 13.289 1.00 94.75 215 HIS A N 1
ATOM 1779 C CA . HIS A 1 215 ? -15.247 -17.637 14.055 1.00 94.75 215 HIS A CA 1
ATOM 1780 C C . HIS A 1 215 ? -13.773 -17.325 13.760 1.00 94.75 215 HIS A C 1
ATOM 1782 O O . HIS A 1 215 ? -12.982 -17.238 14.695 1.00 94.75 215 HIS A O 1
ATOM 1788 N N . GLU A 1 216 ? -13.391 -17.111 12.499 1.00 96.31 216 GLU A N 1
ATOM 1789 C CA . GLU A 1 216 ? -12.025 -16.699 12.143 1.00 96.31 216 GLU A CA 1
ATOM 1790 C C . GLU A 1 216 ? -11.708 -15.293 12.673 1.00 96.31 216 GLU A C 1
ATOM 1792 O O . GLU A 1 216 ? -10.660 -15.102 13.287 1.00 96.31 216 GLU A O 1
ATOM 1797 N N . MET A 1 217 ? -12.637 -14.336 12.548 1.00 96.12 217 MET A N 1
ATOM 1798 C CA . MET A 1 217 ? -12.487 -12.997 13.140 1.00 96.12 217 MET A CA 1
ATOM 1799 C C . MET A 1 217 ? -12.272 -13.070 14.657 1.00 96.12 217 MET A C 1
ATOM 1801 O O . MET A 1 217 ? -11.436 -12.353 15.201 1.00 96.12 217 MET A O 1
ATOM 1805 N N . SER A 1 218 ? -12.955 -13.995 15.341 1.00 94.19 218 SER A N 1
ATOM 1806 C CA . SER A 1 218 ? -12.786 -14.214 16.782 1.00 94.19 218 SER A CA 1
ATOM 1807 C C . SER A 1 218 ? -11.417 -14.778 17.185 1.00 94.19 218 SER A C 1
ATOM 1809 O O . SER A 1 218 ? -11.147 -14.898 18.376 1.00 94.19 218 SER A O 1
ATOM 1811 N N . LYS A 1 219 ? -10.549 -15.133 16.231 1.00 96.31 219 LYS A N 1
ATOM 1812 C CA . LYS A 1 219 ? -9.172 -15.592 16.478 1.00 96.31 219 LYS A CA 1
ATOM 1813 C C . LYS A 1 219 ? -8.121 -14.524 16.174 1.00 96.31 219 LYS A C 1
ATOM 1815 O O . LYS A 1 219 ? -6.936 -14.770 16.386 1.00 96.31 219 LYS A O 1
ATOM 1820 N N . LEU A 1 220 ? -8.536 -13.358 15.682 1.00 97.31 220 LEU A N 1
ATOM 1821 C CA . LEU A 1 220 ? -7.660 -12.218 15.438 1.00 97.31 220 LEU A CA 1
ATOM 1822 C C . LEU A 1 220 ? -7.699 -11.275 16.638 1.00 97.31 220 LEU A C 1
ATOM 1824 O O . LEU A 1 220 ? -8.777 -10.858 17.059 1.00 97.31 220 LEU A O 1
ATOM 1828 N N . SER A 1 221 ? -6.541 -10.920 17.187 1.00 97.00 221 SER A N 1
ATOM 1829 C CA . SER A 1 221 ? -6.436 -9.918 18.255 1.00 97.00 221 SER A CA 1
ATOM 1830 C C . SER A 1 221 ? -5.595 -8.728 17.827 1.00 97.00 221 SER A C 1
ATOM 1832 O O . SER A 1 221 ? -4.625 -8.890 17.090 1.00 97.00 221 SER A O 1
ATOM 1834 N N . LEU A 1 222 ? -5.938 -7.559 18.359 1.00 98.19 222 LEU A N 1
ATOM 1835 C CA . LEU A 1 222 ? -5.239 -6.300 18.150 1.00 98.19 222 LEU A CA 1
ATOM 1836 C C . LEU A 1 222 ? -4.715 -5.785 19.495 1.00 98.19 222 LEU A C 1
ATOM 1838 O O . LEU A 1 222 ? -5.459 -5.747 20.470 1.00 98.19 222 LEU A O 1
ATOM 1842 N N . SER A 1 223 ? -3.461 -5.344 19.529 1.00 97.81 223 SER A N 1
ATOM 1843 C CA . SER A 1 223 ? -2.850 -4.619 20.648 1.00 97.81 223 SER A CA 1
ATOM 1844 C C . SER A 1 223 ? -2.250 -3.324 20.117 1.00 97.81 223 SER A C 1
ATOM 1846 O O . SER A 1 223 ? -1.482 -3.370 19.159 1.00 97.81 223 SER A O 1
ATOM 1848 N N . VAL A 1 224 ? -2.617 -2.174 20.686 1.00 97.62 224 VAL A N 1
ATOM 1849 C CA . VAL A 1 224 ? -2.107 -0.868 20.246 1.00 97.62 224 VAL A CA 1
ATOM 1850 C C . VAL A 1 224 ? -1.372 -0.177 21.384 1.00 97.62 224 VAL A C 1
ATOM 1852 O O . VAL A 1 224 ? -1.894 -0.035 22.486 1.00 97.62 224 VAL A O 1
ATOM 1855 N N . ASN A 1 225 ? -0.154 0.276 21.097 1.00 92.31 225 ASN A N 1
ATOM 1856 C CA . ASN A 1 225 ? 0.746 0.910 22.052 1.00 92.31 225 ASN A CA 1
ATOM 1857 C C . ASN A 1 225 ? 1.244 2.268 21.535 1.00 92.31 225 ASN A C 1
ATOM 1859 O O . ASN A 1 225 ? 1.093 2.615 20.363 1.00 92.31 225 ASN A O 1
ATOM 1863 N N . GLY A 1 226 ? 1.866 3.042 22.429 1.00 84.81 226 GLY A N 1
ATOM 1864 C CA . GLY A 1 226 ? 2.527 4.299 22.061 1.00 84.81 226 GLY A CA 1
ATOM 1865 C C . GLY A 1 226 ? 1.590 5.498 21.909 1.00 84.81 226 GLY A C 1
ATOM 1866 O O . GLY A 1 226 ? 1.945 6.462 21.239 1.00 84.81 226 GLY A O 1
ATOM 1867 N N . MET A 1 227 ? 0.406 5.466 22.529 1.00 92.06 227 MET A N 1
ATOM 1868 C CA . MET A 1 227 ? -0.558 6.557 22.405 1.00 92.06 227 MET A CA 1
ATOM 1869 C C . MET A 1 227 ? -0.078 7.860 23.076 1.00 92.06 227 MET A C 1
ATOM 1871 O O . MET A 1 227 ? 0.124 7.869 24.296 1.00 92.06 227 MET A O 1
ATOM 1875 N N . PRO A 1 228 ? 0.047 8.983 22.338 1.00 92.69 228 PRO A N 1
ATOM 1876 C CA . PRO A 1 228 ? 0.340 10.276 22.942 1.00 92.69 228 PRO A CA 1
ATOM 1877 C C . PRO A 1 228 ? -0.857 10.799 23.744 1.00 92.69 228 PRO A C 1
ATOM 1879 O O . PRO A 1 228 ? -2.001 10.747 23.298 1.00 92.69 228 PRO A O 1
ATOM 1882 N N . GLN A 1 229 ? -0.589 11.383 24.916 1.00 93.44 229 GLN A N 1
ATOM 1883 C CA . GLN A 1 229 ? -1.629 12.028 25.730 1.00 93.44 229 GLN A CA 1
ATOM 1884 C C . GLN A 1 229 ? -2.125 13.347 25.122 1.00 93.44 229 GLN A C 1
ATOM 1886 O O . GLN A 1 229 ? -3.249 13.768 25.398 1.00 93.44 229 GLN A O 1
ATOM 1891 N N . LYS A 1 230 ? -1.291 14.009 24.310 1.00 96.62 230 LYS A N 1
ATOM 1892 C CA . LYS A 1 230 ? -1.610 15.279 23.659 1.00 96.62 230 LYS A CA 1
ATOM 1893 C C . LYS A 1 230 ? -1.102 15.303 22.221 1.00 96.62 230 LYS A C 1
ATOM 1895 O O . LYS A 1 230 ? 0.038 14.919 21.975 1.00 96.62 230 LYS A O 1
ATOM 1900 N N . VAL A 1 231 ? -1.930 15.798 21.306 1.00 97.12 231 VAL A N 1
ATOM 1901 C CA . VAL A 1 231 ? -1.602 15.987 19.882 1.00 97.12 231 VAL A CA 1
ATOM 1902 C C . VAL A 1 231 ? -2.097 17.346 19.389 1.00 97.12 231 VAL A C 1
ATOM 1904 O O . VAL A 1 231 ? -2.965 17.957 20.020 1.00 97.12 231 VAL A O 1
ATOM 1907 N N . SER A 1 232 ? -1.546 17.821 18.273 1.00 96.94 232 SER A N 1
ATOM 1908 C CA . SER A 1 232 ? -1.977 19.067 17.636 1.00 96.94 232 SER A CA 1
ATOM 1909 C C . SER A 1 232 ? -3.174 18.834 16.710 1.00 96.94 232 SER A C 1
ATOM 1911 O O . SER A 1 232 ? -3.355 17.751 16.154 1.00 96.94 232 SER A O 1
ATOM 1913 N N . THR A 1 233 ? -4.014 19.849 16.518 1.00 97.44 233 THR A N 1
ATOM 1914 C CA . THR A 1 233 ? -5.145 19.764 15.583 1.00 97.44 233 THR A CA 1
ATOM 1915 C C . THR A 1 233 ? -4.672 19.479 14.162 1.00 97.44 233 THR A C 1
ATOM 1917 O O . THR A 1 233 ? -3.722 20.102 13.690 1.00 97.44 233 THR A O 1
ATOM 1920 N N . SER A 1 234 ? -5.372 18.589 13.456 1.00 95.44 234 SER A N 1
ATOM 1921 C CA . SER A 1 234 ? -5.071 18.190 12.068 1.00 95.44 234 SER A CA 1
ATOM 1922 C C . SER A 1 234 ? -3.671 17.602 11.835 1.00 95.44 234 SER A C 1
ATOM 1924 O O . SER A 1 234 ? -3.287 17.398 10.683 1.00 95.44 234 SER A O 1
ATOM 1926 N N . SER A 1 235 ? -2.897 17.315 12.888 1.00 94.94 235 SER A N 1
ATOM 1927 C CA . SER A 1 235 ? -1.588 16.682 12.744 1.00 94.94 235 SER A CA 1
ATOM 1928 C C . SER A 1 235 ? -1.723 15.187 12.478 1.00 94.94 235 SER A C 1
ATOM 1930 O O . SER A 1 235 ? -2.724 14.556 12.834 1.00 94.94 235 SER A O 1
ATOM 1932 N N . TRP A 1 236 ? -0.681 14.601 11.896 1.00 95.00 236 TRP A N 1
ATOM 1933 C CA . TRP A 1 236 ? -0.531 13.152 11.821 1.00 95.00 236 TRP A CA 1
ATOM 1934 C C . TRP A 1 236 ? 0.368 12.663 12.949 1.00 95.00 236 TRP A C 1
ATOM 1936 O O . TRP A 1 236 ? 1.300 13.356 13.357 1.00 95.00 236 TRP A O 1
ATOM 1946 N N . PHE A 1 237 ? 0.076 11.474 13.458 1.00 95.50 237 PHE A N 1
ATOM 1947 C CA . PHE A 1 237 ? 0.940 10.759 14.386 1.00 95.50 237 PHE A CA 1
ATOM 1948 C C . PHE A 1 237 ? 0.824 9.251 14.162 1.00 95.50 237 PHE A C 1
ATOM 1950 O O . PHE A 1 237 ? -0.062 8.774 13.450 1.00 95.50 237 PHE A O 1
ATOM 1957 N N . TRP A 1 238 ? 1.747 8.513 14.769 1.00 95.38 238 TRP A N 1
ATOM 1958 C CA . TRP A 1 238 ? 1.986 7.105 14.481 1.00 95.38 238 TRP A CA 1
ATOM 1959 C C . TRP A 1 238 ? 1.748 6.263 15.729 1.00 95.38 238 TRP A C 1
ATOM 1961 O O . TRP A 1 238 ? 2.257 6.609 16.794 1.00 95.38 238 TRP A O 1
ATOM 1971 N N . LEU A 1 239 ? 1.003 5.165 15.599 1.00 96.31 239 LEU A N 1
ATOM 1972 C CA . LEU A 1 239 ? 0.812 4.188 16.675 1.00 96.31 239 LEU A CA 1
ATOM 1973 C C . LEU A 1 239 ? 1.349 2.825 16.266 1.00 96.31 239 LEU A C 1
ATOM 1975 O O . LEU A 1 239 ? 1.162 2.397 15.127 1.00 96.31 239 LEU A O 1
ATOM 1979 N N . GLU A 1 240 ? 1.979 2.128 17.203 1.00 96.62 240 GLU A N 1
ATOM 1980 C CA . GLU A 1 240 ? 2.395 0.747 16.987 1.00 96.62 240 GLU A CA 1
ATOM 1981 C C . GLU A 1 240 ? 1.224 -0.182 17.286 1.00 96.62 240 GLU A C 1
ATOM 1983 O O . GLU A 1 240 ? 0.690 -0.200 18.396 1.00 96.62 240 GLU A O 1
ATOM 1988 N N . ALA A 1 241 ? 0.837 -0.964 16.286 1.00 97.69 241 ALA A N 1
ATOM 1989 C CA . ALA A 1 241 ? -0.205 -1.965 16.390 1.00 97.69 241 ALA A CA 1
ATOM 1990 C C . ALA A 1 241 ? 0.386 -3.349 16.149 1.00 97.69 241 ALA A C 1
ATOM 1992 O O . ALA A 1 241 ? 1.059 -3.578 15.149 1.00 97.69 241 ALA A O 1
ATOM 1993 N N . GLU A 1 242 ? 0.113 -4.287 17.043 1.00 98.38 242 GLU A N 1
ATOM 1994 C CA . GLU A 1 242 ? 0.438 -5.695 16.867 1.00 98.38 242 GLU A CA 1
ATOM 1995 C C . GLU A 1 242 ? -0.854 -6.471 16.618 1.00 98.38 242 GLU A C 1
ATOM 1997 O O . GLU A 1 242 ? -1.803 -6.395 17.404 1.00 98.38 242 GLU A O 1
ATOM 2002 N N . VAL A 1 243 ? -0.894 -7.199 15.504 1.00 98.50 243 VAL A N 1
ATOM 2003 C CA . VAL A 1 243 ? -2.002 -8.090 15.158 1.00 98.50 243 VAL A CA 1
ATOM 2004 C C . VAL A 1 243 ? -1.529 -9.519 15.311 1.00 98.50 243 VAL A C 1
ATOM 2006 O O . VAL A 1 243 ? -0.571 -9.922 14.653 1.00 98.50 243 VAL A O 1
ATOM 2009 N N . THR A 1 244 ? -2.231 -10.295 16.130 1.00 98.31 244 THR A N 1
ATOM 2010 C CA . THR A 1 244 ? -1.990 -11.733 16.274 1.00 98.31 244 THR A CA 1
ATOM 2011 C C . THR A 1 244 ? -3.055 -12.501 15.519 1.00 98.31 244 THR A C 1
ATOM 2013 O O . THR A 1 244 ? -4.252 -12.281 15.713 1.00 98.31 244 THR A O 1
ATOM 2016 N N . ASN A 1 245 ? -2.610 -13.425 14.675 1.00 98.25 245 ASN A N 1
ATOM 2017 C CA . ASN A 1 245 ? -3.466 -14.271 13.871 1.00 98.25 245 ASN A CA 1
ATOM 2018 C C . ASN A 1 245 ? -3.509 -15.694 14.433 1.00 98.25 245 ASN A C 1
ATOM 2020 O O . ASN A 1 245 ? -2.590 -16.475 14.214 1.00 98.25 245 ASN A O 1
ATOM 2024 N N . GLY A 1 246 ? -4.588 -16.045 15.135 1.00 97.38 246 GLY A N 1
ATOM 2025 C CA . GLY A 1 246 ? -4.836 -17.407 15.621 1.00 97.38 246 GLY A CA 1
ATOM 2026 C C . GLY A 1 246 ? -5.556 -18.325 14.625 1.00 97.38 246 GLY A C 1
ATOM 2027 O O . GLY A 1 246 ? -6.049 -19.379 15.026 1.00 97.38 246 GLY A O 1
ATOM 2028 N N . THR A 1 247 ? -5.714 -17.917 13.363 1.00 97.06 247 THR A N 1
ATOM 2029 C CA . THR A 1 247 ? -6.330 -18.743 12.311 1.00 97.06 247 THR A CA 1
ATOM 2030 C C . THR A 1 247 ? -5.298 -19.654 11.634 1.00 97.06 247 THR A C 1
ATOM 2032 O O . THR A 1 247 ? -4.102 -19.596 11.922 1.00 97.06 247 THR A O 1
ATOM 2035 N N . ASP A 1 248 ? -5.768 -20.508 10.728 1.00 95.81 248 ASP A N 1
ATOM 2036 C CA . ASP A 1 248 ? -4.965 -21.369 9.855 1.00 95.81 248 ASP A CA 1
ATOM 2037 C C . ASP A 1 248 ? -4.659 -20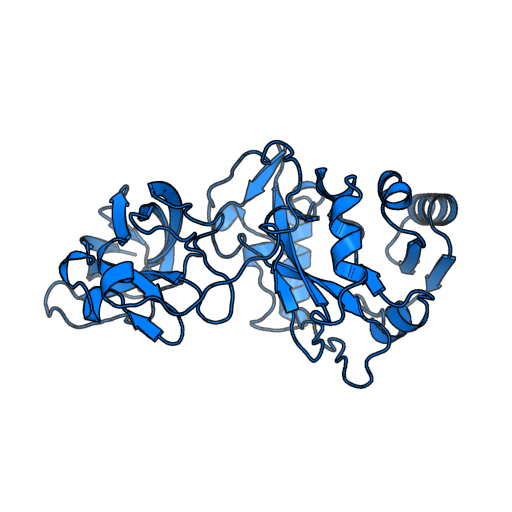.733 8.484 1.00 95.81 248 ASP A C 1
ATOM 2039 O O . ASP A 1 248 ? -3.978 -21.346 7.663 1.00 95.81 248 ASP A O 1
ATOM 2043 N N . LYS A 1 249 ? -5.114 -19.496 8.242 1.00 94.50 249 LYS A N 1
ATOM 2044 C CA . LYS A 1 249 ? -4.928 -18.755 6.985 1.00 94.50 249 LYS A CA 1
ATOM 2045 C C . LYS A 1 249 ? -4.101 -17.497 7.208 1.00 94.50 249 LYS A C 1
ATOM 2047 O O . LYS A 1 249 ? -4.116 -16.918 8.290 1.00 94.50 249 LYS A O 1
ATOM 2052 N N . SER A 1 250 ? -3.384 -17.050 6.184 1.00 95.62 250 SER A N 1
ATOM 2053 C CA . SER A 1 250 ? -2.755 -15.725 6.209 1.00 95.62 250 SER A CA 1
ATOM 2054 C C . SER A 1 250 ? -3.830 -14.637 6.149 1.00 95.62 250 SER A C 1
ATOM 2056 O O . SER A 1 250 ? -4.823 -14.786 5.441 1.00 95.62 250 SER A O 1
ATOM 2058 N N . VAL A 1 251 ? -3.629 -13.539 6.880 1.00 97.81 251 VAL A N 1
ATOM 2059 C CA . VAL A 1 251 ? -4.542 -12.387 6.894 1.00 97.81 251 VAL A CA 1
ATOM 2060 C C . VAL A 1 251 ? -3.789 -11.148 6.430 1.00 97.81 251 VAL A C 1
ATOM 2062 O O . VAL A 1 251 ? -2.774 -10.789 7.021 1.00 97.81 251 VAL A O 1
ATOM 2065 N N . GLY A 1 252 ? -4.280 -10.486 5.385 1.00 97.62 252 GLY A N 1
ATOM 2066 C CA . GLY A 1 252 ? -3.598 -9.347 4.773 1.00 97.62 252 GLY A CA 1
ATOM 2067 C C . GLY A 1 252 ? -4.550 -8.337 4.136 1.00 97.62 252 GLY A C 1
ATOM 2068 O O . GLY A 1 252 ? -5.763 -8.542 4.046 1.00 97.62 252 GLY A O 1
ATOM 2069 N N . SER A 1 253 ? -3.990 -7.219 3.677 1.00 97.62 253 SER A N 1
ATOM 2070 C CA . SER A 1 253 ? -4.737 -6.165 2.979 1.00 97.62 253 SER A CA 1
ATOM 2071 C C . SER A 1 253 ? -4.765 -6.347 1.462 1.00 97.62 253 SER A C 1
ATOM 2073 O O . SER A 1 253 ? -4.431 -5.424 0.720 1.00 97.62 253 SER A O 1
ATOM 2075 N N . PHE A 1 254 ? -5.214 -7.511 1.000 1.00 96.50 254 PHE A N 1
ATOM 2076 C CA . PHE A 1 254 ? -5.359 -7.798 -0.428 1.00 96.50 254 PHE A CA 1
ATOM 2077 C C . PHE A 1 254 ? -6.825 -7.863 -0.857 1.00 96.50 254 PHE A C 1
ATOM 2079 O O . PHE A 1 254 ? -7.686 -8.175 -0.036 1.00 96.50 254 PHE A O 1
ATOM 2086 N N . PRO A 1 255 ? -7.147 -7.566 -2.124 1.00 94.31 255 PRO A N 1
ATOM 2087 C CA . PRO A 1 255 ? -8.477 -7.822 -2.667 1.00 94.31 255 PRO A CA 1
ATOM 2088 C C . PRO A 1 255 ? -8.858 -9.316 -2.615 1.00 94.31 255 PRO A C 1
ATOM 2090 O O . PRO A 1 255 ? -7.976 -10.172 -2.522 1.00 94.31 255 PRO A O 1
ATOM 2093 N N . PRO A 1 256 ? -10.158 -9.649 -2.712 1.00 94.81 256 PRO A N 1
ATOM 2094 C CA . PRO A 1 256 ? -11.302 -8.730 -2.792 1.00 94.81 256 PRO A CA 1
ATOM 2095 C C . PRO A 1 256 ? -11.744 -8.130 -1.446 1.00 94.81 256 PRO A C 1
ATOM 2097 O O . PRO A 1 256 ? -12.363 -7.067 -1.448 1.00 94.81 256 PRO A O 1
ATOM 2100 N N . PHE A 1 257 ? -11.422 -8.758 -0.309 1.00 97.69 257 PHE A N 1
ATOM 2101 C CA . PHE A 1 257 ? -11.911 -8.342 1.015 1.00 97.69 257 PHE A CA 1
ATOM 2102 C C . PHE A 1 257 ? -10.761 -8.025 1.983 1.00 97.69 257 PHE A C 1
ATOM 2104 O O . PHE A 1 257 ? -10.564 -8.759 2.958 1.00 97.69 257 PHE A O 1
ATOM 2111 N N . PRO A 1 258 ? -9.987 -6.950 1.742 1.00 97.88 258 PRO A N 1
ATOM 2112 C CA . PRO A 1 258 ? -8.791 -6.661 2.522 1.00 97.88 258 PRO A CA 1
ATOM 2113 C C . PRO A 1 258 ? -9.132 -6.408 3.990 1.00 97.88 258 PRO A C 1
ATOM 2115 O O . PRO A 1 258 ? -10.054 -5.654 4.308 1.00 97.88 258 PRO A O 1
ATOM 2118 N N . VAL A 1 259 ? -8.340 -6.987 4.890 1.00 98.44 259 VAL A N 1
ATOM 2119 C CA . VAL A 1 259 ? -8.396 -6.665 6.322 1.00 98.44 259 VAL A CA 1
ATOM 2120 C C . VAL A 1 259 ? -7.449 -5.506 6.596 1.00 98.44 259 VAL A C 1
ATOM 2122 O O . VAL A 1 259 ? -6.298 -5.550 6.164 1.00 98.44 259 VAL A O 1
ATOM 2125 N N . ARG A 1 260 ? -7.920 -4.467 7.287 1.00 98.44 260 ARG A N 1
ATOM 2126 C CA . ARG A 1 260 ? -7.171 -3.237 7.583 1.00 98.44 260 ARG A CA 1
ATOM 2127 C C . ARG A 1 260 ? -7.333 -2.841 9.046 1.00 98.44 260 ARG A C 1
ATOM 2129 O O . ARG A 1 260 ? -8.367 -3.104 9.655 1.00 98.44 260 ARG A O 1
ATOM 2136 N N . LEU A 1 261 ? -6.328 -2.169 9.597 1.00 98.44 261 LEU A N 1
ATOM 2137 C CA . LEU A 1 261 ? -6.471 -1.441 10.857 1.00 98.44 261 LEU A CA 1
ATOM 2138 C C . LEU A 1 261 ? -7.147 -0.097 10.587 1.00 98.44 261 LEU A C 1
ATOM 2140 O O . LEU A 1 261 ? -6.924 0.516 9.538 1.00 98.44 261 LEU A O 1
ATOM 2144 N N . ALA A 1 262 ? -7.945 0.365 11.539 1.00 98.19 262 ALA A N 1
ATOM 2145 C CA . ALA A 1 262 ? -8.673 1.622 11.455 1.00 98.19 262 ALA A CA 1
ATOM 2146 C C . ALA A 1 262 ? -8.957 2.171 12.862 1.00 98.19 262 ALA A C 1
ATOM 2148 O O . ALA A 1 262 ? -8.540 1.601 13.875 1.00 98.19 262 ALA A O 1
ATOM 2149 N N . TYR A 1 263 ? -9.634 3.311 12.929 1.00 98.25 263 TYR A N 1
ATOM 2150 C CA . TYR A 1 263 ? -9.986 3.944 14.191 1.00 98.25 263 TYR A CA 1
ATOM 2151 C C . TYR A 1 263 ? -11.214 4.846 14.060 1.00 98.25 263 TYR A C 1
ATOM 2153 O O . TYR A 1 263 ? -11.565 5.284 12.964 1.00 98.25 263 TYR A O 1
ATOM 2161 N N . HIS A 1 264 ? -11.786 5.185 15.212 1.00 98.44 264 HIS A N 1
ATOM 2162 C CA . HIS A 1 264 ? -12.837 6.181 15.391 1.00 98.44 264 HIS A CA 1
ATOM 2163 C C . HIS A 1 264 ? -12.362 7.274 16.348 1.00 98.44 264 HIS A C 1
ATOM 2165 O O . HIS A 1 264 ? -11.623 7.001 17.294 1.00 98.44 264 HIS A O 1
ATOM 2171 N N . TRP A 1 265 ? -12.817 8.508 16.143 1.00 98.56 265 TRP A N 1
ATOM 2172 C CA . TRP A 1 265 ? -12.693 9.577 17.134 1.00 98.56 265 TRP A CA 1
ATOM 2173 C C . TRP A 1 265 ? -14.038 9.848 17.780 1.00 98.56 265 TRP A C 1
ATOM 2175 O O . TRP A 1 265 ? -15.022 10.116 17.089 1.00 98.56 265 TRP A O 1
ATOM 2185 N N . ILE A 1 266 ? -14.056 9.842 19.107 1.00 98.50 266 ILE A N 1
ATOM 2186 C CA . ILE A 1 266 ? -15.232 10.077 19.935 1.00 98.50 266 ILE A CA 1
ATOM 2187 C C . ILE A 1 266 ? -14.975 11.306 20.809 1.00 98.50 266 ILE A C 1
ATOM 2189 O O . ILE A 1 266 ? -13.894 11.456 21.371 1.00 98.50 266 ILE A O 1
ATOM 2193 N N . GLU A 1 267 ? -15.951 12.195 20.951 1.00 98.12 267 GLU A N 1
ATOM 2194 C CA . GLU A 1 267 ? -15.874 13.295 21.913 1.00 98.12 267 GLU A CA 1
ATOM 2195 C C . GLU A 1 267 ? -15.960 12.741 23.344 1.00 98.12 267 GLU A C 1
ATOM 2197 O O . GLU A 1 267 ? -16.886 11.999 23.678 1.00 98.12 267 GLU A O 1
ATOM 2202 N N . ALA A 1 268 ? -15.010 13.097 24.214 1.00 97.44 268 ALA A N 1
ATOM 2203 C CA . ALA A 1 268 ? -14.899 12.470 25.533 1.00 97.44 268 ALA A CA 1
ATOM 2204 C C . ALA A 1 268 ? -16.091 12.785 26.453 1.00 97.44 268 ALA A C 1
ATOM 2206 O O . ALA A 1 268 ? -16.525 11.916 27.209 1.00 97.44 268 ALA A O 1
ATOM 2207 N N . ALA A 1 269 ? -16.622 14.009 26.382 1.00 96.81 269 ALA A N 1
ATOM 2208 C CA . ALA A 1 269 ? -17.695 14.471 27.261 1.00 96.81 269 ALA A CA 1
ATOM 2209 C C . ALA A 1 269 ? -19.058 13.854 26.915 1.00 96.81 269 ALA A C 1
ATOM 2211 O O . ALA A 1 269 ? -19.795 13.441 27.807 1.00 96.81 269 ALA A O 1
ATOM 2212 N N . THR A 1 270 ? -19.397 13.789 25.626 1.00 97.25 270 THR A N 1
ATOM 2213 C CA . THR A 1 270 ? -20.721 13.344 25.160 1.00 97.25 270 THR A CA 1
ATOM 2214 C C . THR A 1 270 ? -20.744 11.887 24.719 1.00 97.25 270 THR A C 1
ATOM 2216 O O . THR A 1 270 ? -21.825 11.326 24.559 1.00 97.25 270 THR A O 1
ATOM 2219 N N . ARG A 1 271 ? -19.568 11.276 24.498 1.00 97.50 271 ARG A N 1
ATOM 2220 C CA . ARG A 1 271 ? -19.403 9.982 23.816 1.00 97.50 271 ARG A CA 1
ATOM 2221 C C . ARG A 1 271 ? -19.952 9.978 22.380 1.00 97.50 271 ARG A C 1
ATOM 2223 O O . ARG A 1 271 ? -20.166 8.909 21.814 1.00 97.50 271 ARG A O 1
ATOM 2230 N N . GLY A 1 272 ? -20.163 11.151 21.779 1.00 97.69 272 GLY A N 1
ATOM 2231 C CA . GLY A 1 272 ? -20.594 11.283 20.391 1.00 97.69 272 GLY A CA 1
ATOM 2232 C C . GLY A 1 272 ? -19.458 10.997 19.410 1.00 97.69 272 GLY A C 1
ATOM 2233 O O . GLY A 1 272 ? -18.336 11.468 19.593 1.00 97.69 272 GLY A O 1
ATOM 2234 N N . THR A 1 273 ? -19.739 10.239 18.351 1.00 97.88 273 THR A N 1
ATOM 2235 C CA . THR A 1 273 ? -18.769 9.982 17.280 1.00 97.88 273 THR A CA 1
ATOM 2236 C C . THR A 1 273 ? -18.508 11.248 16.470 1.00 97.88 273 THR A C 1
ATOM 2238 O O . THR A 1 273 ? -19.426 11.854 15.924 1.00 97.88 273 THR A O 1
ATOM 2241 N N . VAL A 1 274 ? -17.236 11.623 16.370 1.00 97.69 274 VAL A N 1
ATOM 2242 C CA . VAL A 1 274 ? -16.748 12.782 15.611 1.00 97.69 274 VAL A CA 1
ATOM 2243 C C . VAL A 1 274 ? -16.188 12.337 14.264 1.00 97.69 274 VAL A C 1
ATOM 2245 O O . VAL A 1 274 ? -16.444 12.976 13.248 1.00 97.69 274 VAL A O 1
ATOM 2248 N N . ILE A 1 275 ? -15.448 11.226 14.245 1.00 98.19 275 ILE A N 1
ATOM 2249 C CA . ILE A 1 275 ? -14.955 10.581 13.023 1.00 98.19 275 ILE A CA 1
ATOM 2250 C C . ILE A 1 275 ? -15.248 9.088 13.150 1.00 98.19 275 ILE A C 1
ATOM 2252 O O . ILE A 1 275 ? -14.696 8.440 14.031 1.00 98.19 275 ILE A O 1
ATOM 2256 N N . TYR A 1 276 ? -16.114 8.567 12.280 1.00 97.94 276 TYR A N 1
ATOM 2257 C CA . TYR A 1 276 ? -16.428 7.132 12.193 1.00 97.94 276 TYR A CA 1
ATOM 2258 C C . TYR A 1 276 ? -15.568 6.395 11.152 1.00 97.94 276 TYR A C 1
ATOM 2260 O O . TYR A 1 276 ? -15.434 5.184 11.160 1.00 97.94 276 TYR A O 1
ATOM 2268 N N . GLU A 1 277 ? -14.986 7.123 10.205 1.00 97.38 277 GLU A N 1
ATOM 2269 C CA . GLU A 1 277 ? -14.202 6.535 9.120 1.00 97.38 277 GLU A CA 1
ATOM 2270 C C . GLU A 1 277 ? -12.763 7.035 9.223 1.00 97.38 277 GLU A C 1
ATOM 2272 O O . GLU A 1 277 ? -12.338 7.924 8.486 1.00 97.38 277 GLU A O 1
ATOM 2277 N N . GLY A 1 278 ? -12.022 6.510 10.203 1.00 97.19 278 GLY A N 1
ATOM 2278 C CA . GLY A 1 278 ? -10.601 6.810 10.354 1.00 97.19 278 GLY A CA 1
ATOM 2279 C C . GLY A 1 278 ? -9.755 6.255 9.208 1.00 97.19 278 GLY A C 1
ATOM 2280 O O . GLY A 1 278 ? -10.159 5.338 8.482 1.00 97.19 278 GLY A O 1
ATOM 2281 N N . ASN A 1 279 ? -8.547 6.798 9.059 1.00 96.69 279 ASN A N 1
ATOM 2282 C CA . ASN A 1 279 ? -7.616 6.355 8.028 1.00 96.69 279 ASN A CA 1
ATOM 2283 C C . ASN A 1 279 ? -7.303 4.864 8.168 1.00 96.69 279 ASN A C 1
ATOM 2285 O O . ASN A 1 279 ? -7.151 4.331 9.269 1.00 96.69 279 ASN A O 1
ATOM 2289 N N . ARG A 1 280 ? -7.180 4.197 7.021 1.00 97.31 280 ARG A N 1
ATOM 2290 C CA . ARG A 1 280 ? -6.844 2.780 6.973 1.00 97.31 280 ARG A CA 1
ATOM 2291 C C . ARG A 1 280 ? -5.342 2.577 7.008 1.00 97.31 280 ARG A C 1
ATOM 2293 O O . ARG A 1 280 ? -4.609 3.251 6.292 1.00 97.31 280 ARG A O 1
ATOM 2300 N N . THR A 1 281 ? -4.908 1.590 7.777 1.00 97.31 281 THR A N 1
ATOM 2301 C CA . THR A 1 281 ? -3.540 1.071 7.734 1.00 97.31 281 THR A CA 1
ATOM 2302 C C . THR A 1 281 ? -3.585 -0.369 7.255 1.00 97.31 281 THR A C 1
ATOM 2304 O O . THR A 1 281 ? -4.353 -1.184 7.770 1.00 97.31 281 THR A O 1
ATOM 2307 N N . ALA A 1 282 ? -2.802 -0.668 6.226 1.00 97.75 282 ALA A N 1
ATOM 2308 C CA . ALA A 1 282 ? -2.786 -1.989 5.630 1.00 97.75 282 ALA A CA 1
ATOM 2309 C C . ALA A 1 282 ? -1.991 -2.988 6.486 1.00 97.75 282 ALA A C 1
ATOM 2311 O O . ALA A 1 282 ? -0.943 -2.657 7.035 1.00 97.75 282 ALA A O 1
ATOM 2312 N N . LEU A 1 283 ? -2.468 -4.229 6.534 1.00 98.06 283 LEU A N 1
ATOM 2313 C CA . LEU A 1 283 ? -1.737 -5.398 7.002 1.00 98.06 283 LEU A CA 1
ATOM 2314 C C . LEU A 1 283 ? -0.825 -5.892 5.872 1.00 98.06 283 LEU A C 1
ATOM 2316 O O . LEU A 1 283 ? -1.177 -6.811 5.128 1.00 98.06 283 LEU A O 1
ATOM 2320 N N . PHE A 1 284 ? 0.312 -5.215 5.703 1.00 96.19 284 PHE A N 1
ATOM 2321 C CA . PHE A 1 284 ? 1.368 -5.604 4.772 1.00 96.19 284 PHE A CA 1
ATOM 2322 C C . PHE A 1 284 ? 2.744 -5.499 5.455 1.00 96.19 284 PHE A C 1
ATOM 2324 O O . PHE A 1 284 ? 3.088 -4.408 5.910 1.00 96.19 284 PHE A O 1
ATOM 2331 N N . PRO A 1 285 ? 3.514 -6.601 5.567 1.00 94.44 285 PRO A N 1
ATOM 2332 C CA . PRO A 1 285 ? 3.231 -7.943 5.038 1.00 94.44 285 PRO A CA 1
ATOM 2333 C C . PRO A 1 285 ? 2.031 -8.618 5.726 1.00 94.44 285 PRO A C 1
ATOM 2335 O O . PRO A 1 285 ? 1.556 -8.145 6.759 1.00 94.44 285 PRO A O 1
ATOM 2338 N N . SER A 1 286 ? 1.525 -9.712 5.151 1.00 96.12 286 SER A N 1
ATOM 2339 C CA . SER A 1 286 ? 0.436 -10.502 5.747 1.00 96.12 286 SER A CA 1
ATOM 2340 C C . SER A 1 286 ? 0.790 -11.007 7.152 1.00 96.12 286 SER A C 1
ATOM 2342 O O . SER A 1 286 ? 1.934 -11.366 7.431 1.00 96.12 286 SER A O 1
ATOM 2344 N N . VAL A 1 287 ? -0.206 -11.128 8.031 1.00 97.81 287 VAL A N 1
ATOM 2345 C CA . VAL A 1 287 ? -0.066 -11.860 9.295 1.00 97.81 287 VAL A CA 1
ATOM 2346 C C . VAL A 1 287 ? -0.226 -13.350 9.008 1.00 97.81 287 VAL A C 1
ATOM 2348 O O . VAL A 1 287 ? -1.330 -13.825 8.729 1.00 97.81 287 VAL A O 1
ATOM 2351 N N . HIS A 1 288 ? 0.866 -14.105 9.068 1.00 95.69 288 HIS A N 1
ATOM 2352 C CA . HIS A 1 288 ? 0.835 -15.553 8.848 1.00 95.69 288 HIS A CA 1
ATOM 2353 C C . HIS A 1 288 ? 0.077 -16.311 9.959 1.00 95.69 288 HIS A C 1
ATOM 2355 O O . HIS A 1 288 ? -0.041 -15.800 11.078 1.00 95.69 288 HIS A O 1
ATOM 2361 N N . PRO A 1 289 ? -0.405 -17.540 9.686 1.00 97.56 289 PRO A N 1
ATOM 2362 C CA . PRO A 1 289 ? -1.061 -18.385 10.682 1.00 97.56 289 PRO A CA 1
ATOM 2363 C C . PRO A 1 289 ? -0.236 -18.547 11.962 1.00 97.56 289 PRO A C 1
ATOM 2365 O O . PRO A 1 289 ? 0.956 -18.856 11.910 1.00 97.56 289 PRO A O 1
ATOM 2368 N N . ASN A 1 290 ? -0.882 -18.389 13.116 1.00 97.12 290 ASN A N 1
ATOM 2369 C CA . ASN A 1 290 ? -0.285 -18.506 14.453 1.00 97.12 290 ASN A CA 1
ATOM 2370 C C . ASN A 1 290 ? 0.919 -17.575 14.695 1.00 97.12 290 ASN A C 1
ATOM 2372 O O . ASN A 1 290 ? 1.812 -17.890 15.488 1.00 97.12 290 ASN A O 1
ATOM 2376 N N . ARG A 1 291 ? 0.968 -16.431 14.002 1.00 98.06 291 ARG A N 1
ATOM 2377 C CA . ARG A 1 291 ? 1.999 -15.395 14.162 1.00 98.06 291 ARG A CA 1
ATOM 2378 C C . ARG A 1 291 ? 1.397 -14.073 14.615 1.00 98.06 291 ARG A C 1
ATOM 2380 O O . ARG A 1 291 ? 0.195 -13.846 14.498 1.00 98.06 291 ARG A O 1
ATOM 2387 N N . ALA A 1 292 ? 2.266 -13.207 15.120 1.00 98.25 292 ALA A N 1
ATOM 2388 C CA . ALA A 1 292 ? 1.970 -11.807 15.362 1.00 98.25 292 ALA A CA 1
ATOM 2389 C C . ALA A 1 292 ? 2.853 -10.941 14.459 1.00 98.25 292 ALA A C 1
ATOM 2391 O O . ALA A 1 292 ? 4.041 -11.238 14.304 1.00 98.25 292 ALA A O 1
ATOM 2392 N N . THR A 1 293 ? 2.276 -9.889 13.885 1.00 97.94 293 THR A N 1
ATOM 2393 C CA . THR A 1 293 ? 2.983 -8.922 13.037 1.00 97.94 293 THR A CA 1
ATOM 2394 C C . THR A 1 293 ? 2.694 -7.512 13.530 1.00 97.94 293 THR A C 1
ATOM 2396 O O . THR A 1 293 ? 1.574 -7.207 13.948 1.00 97.94 293 THR A O 1
ATOM 2399 N N . ARG A 1 294 ? 3.714 -6.652 13.483 1.00 97.00 294 ARG A N 1
ATOM 2400 C CA . ARG A 1 294 ? 3.610 -5.245 13.870 1.00 97.00 294 ARG A CA 1
ATOM 2401 C C . ARG A 1 294 ? 3.415 -4.352 12.657 1.00 97.00 294 ARG A C 1
ATOM 2403 O O . ARG A 1 294 ? 4.035 -4.567 11.621 1.00 97.00 294 ARG A O 1
ATOM 2410 N N . TYR A 1 295 ? 2.594 -3.328 12.835 1.00 97.00 295 TYR A N 1
ATOM 2411 C CA . TYR A 1 295 ? 2.265 -2.320 11.841 1.00 97.00 295 TYR A CA 1
ATOM 2412 C C . TYR A 1 295 ? 2.299 -0.941 12.482 1.00 97.00 295 TYR A C 1
ATOM 2414 O O . TYR A 1 295 ? 2.015 -0.780 13.671 1.00 97.00 295 TYR A O 1
ATOM 2422 N N . THR A 1 296 ? 2.595 0.071 11.676 1.00 96.06 296 THR A N 1
ATOM 2423 C CA . THR A 1 296 ? 2.489 1.462 12.102 1.00 96.06 296 THR A CA 1
ATOM 2424 C C . THR A 1 296 ? 1.194 2.066 11.578 1.00 96.06 296 THR A C 1
ATOM 2426 O O . THR A 1 296 ? 1.048 2.309 10.381 1.00 96.06 296 THR A O 1
ATOM 2429 N N . MET A 1 297 ? 0.262 2.345 12.487 1.00 96.44 297 MET A N 1
ATOM 2430 C CA . MET A 1 297 ? -0.980 3.036 12.164 1.00 96.44 297 MET A CA 1
ATOM 2431 C C . MET A 1 297 ? -0.746 4.531 11.968 1.00 96.44 297 MET A C 1
ATOM 2433 O O . MET A 1 297 ? -0.181 5.187 12.842 1.00 96.44 297 MET A O 1
ATOM 2437 N N . MET A 1 298 ? -1.248 5.078 10.859 1.00 95.38 298 MET A N 1
ATOM 2438 C CA . MET A 1 298 ? -1.328 6.524 10.643 1.00 95.38 298 MET A CA 1
ATOM 2439 C C . MET A 1 298 ? -2.627 7.069 11.236 1.00 95.38 298 MET A C 1
ATOM 2441 O O . MET A 1 298 ? -3.712 6.741 10.751 1.00 95.38 298 MET A O 1
ATOM 2445 N N . ILE A 1 299 ? -2.529 7.949 12.227 1.00 97.25 299 ILE A N 1
ATOM 2446 C CA . ILE A 1 299 ? -3.687 8.609 12.831 1.00 97.25 299 ILE A CA 1
ATOM 2447 C C . ILE A 1 299 ? -3.681 10.090 12.463 1.00 97.25 299 ILE A C 1
ATOM 2449 O O . ILE A 1 299 ? -2.708 10.798 12.711 1.00 97.25 299 ILE A O 1
ATOM 2453 N N . ALA A 1 300 ? -4.789 10.570 11.902 1.00 96.94 300 ALA A N 1
ATOM 2454 C CA . ALA A 1 300 ? -5.051 11.994 11.726 1.00 96.94 300 ALA A CA 1
ATOM 2455 C C . ALA A 1 300 ? -5.881 12.519 12.905 1.00 96.94 300 ALA A C 1
ATOM 2457 O O . ALA A 1 300 ? -6.967 11.998 13.186 1.00 96.94 300 ALA A O 1
ATOM 2458 N N . ALA A 1 301 ? -5.362 13.537 13.592 1.00 97.38 301 ALA A N 1
ATOM 2459 C CA . ALA A 1 301 ? -6.046 14.191 14.699 1.00 97.38 301 ALA A CA 1
ATOM 2460 C C . ALA A 1 301 ? -7.230 15.053 14.204 1.00 97.38 301 ALA A C 1
ATOM 2462 O O . ALA A 1 301 ? -7.155 15.630 13.114 1.00 97.38 301 ALA A O 1
ATOM 2463 N N . PRO A 1 302 ? -8.310 15.201 14.996 1.00 98.00 302 PRO A N 1
ATOM 2464 C CA . PRO A 1 302 ? -9.420 16.090 14.674 1.00 98.00 302 PRO A CA 1
ATOM 2465 C C . PRO A 1 302 ? -8.967 17.539 14.455 1.00 98.00 302 PRO A C 1
ATOM 2467 O O . PRO A 1 302 ? -8.016 18.021 15.072 1.00 98.00 302 PRO A O 1
ATOM 2470 N N . ALA A 1 303 ? -9.694 18.270 13.610 1.00 97.12 303 ALA A N 1
ATOM 2471 C CA . ALA A 1 303 ? -9.396 19.674 13.319 1.00 97.12 303 ALA A CA 1
ATOM 2472 C C . ALA A 1 303 ? -9.772 20.637 14.461 1.00 97.12 303 ALA A C 1
ATOM 2474 O O . ALA A 1 303 ? -9.314 21.776 14.485 1.00 97.12 303 ALA A O 1
ATOM 2475 N N . LYS A 1 304 ? -10.624 20.205 15.399 1.00 97.44 304 LYS A N 1
ATOM 2476 C CA . LYS A 1 304 ? -11.082 21.018 16.532 1.00 97.44 304 LYS A CA 1
ATOM 2477 C C . LYS A 1 304 ? -10.378 20.584 17.811 1.00 97.44 304 LYS A C 1
ATOM 2479 O O . LYS A 1 304 ? -10.344 19.393 18.114 1.00 97.44 304 LYS A O 1
ATOM 2484 N N . ALA A 1 305 ? -9.881 21.546 18.582 1.00 98.06 305 ALA A N 1
ATOM 2485 C CA . ALA A 1 305 ? -9.331 21.279 19.906 1.00 98.06 305 ALA A CA 1
ATOM 2486 C C . ALA A 1 305 ? -10.416 20.759 20.867 1.00 98.06 305 ALA A C 1
ATOM 2488 O O . ALA A 1 305 ? -11.586 21.125 20.744 1.00 98.06 305 ALA A O 1
ATOM 2489 N N . GLY A 1 306 ? -10.026 19.911 21.816 1.00 97.81 306 GLY A N 1
ATOM 2490 C CA . GLY A 1 306 ? -10.933 19.292 22.779 1.00 97.81 306 GLY A CA 1
ATOM 2491 C C . GLY A 1 306 ? -10.368 18.017 23.401 1.00 97.81 306 GLY A C 1
ATOM 2492 O O . GLY A 1 306 ? -9.267 17.574 23.068 1.00 97.81 306 GLY A O 1
ATOM 2493 N N . GLU A 1 307 ? -11.137 17.425 24.309 1.00 98.25 307 GLU A N 1
ATOM 2494 C CA . GLU A 1 307 ? -10.856 16.099 24.857 1.00 98.25 307 GLU A CA 1
ATOM 2495 C C . GLU A 1 307 ? -11.600 15.037 24.052 1.00 98.25 307 GLU A C 1
ATOM 2497 O O . GLU A 1 307 ? -12.823 15.088 23.891 1.00 98.25 307 GLU A O 1
ATOM 2502 N N . TYR A 1 308 ? -10.855 14.050 23.571 1.00 98.50 308 TYR A N 1
ATOM 2503 C CA . TYR A 1 308 ? -11.376 12.985 22.732 1.00 98.50 308 TYR A CA 1
ATOM 2504 C C . TYR A 1 308 ? -10.977 11.613 23.265 1.00 98.50 308 TYR A C 1
ATOM 2506 O O . TYR A 1 308 ? -10.070 11.464 24.086 1.00 98.50 308 TYR A O 1
ATOM 2514 N N . ILE A 1 309 ? -11.664 10.598 22.762 1.00 98.25 309 ILE A N 1
ATOM 2515 C CA . ILE A 1 309 ? -11.300 9.197 22.881 1.00 98.25 309 ILE A CA 1
ATOM 2516 C C . ILE A 1 309 ? -10.996 8.700 21.469 1.00 98.25 309 ILE A C 1
ATOM 2518 O O . ILE A 1 309 ? -11.856 8.760 20.589 1.00 98.25 309 ILE A O 1
ATOM 2522 N N . LEU A 1 310 ? -9.774 8.224 21.252 1.00 98.38 310 LEU A N 1
ATOM 2523 C CA . LEU A 1 310 ? -9.424 7.450 20.069 1.00 98.38 310 LEU A CA 1
ATOM 2524 C C . LEU A 1 310 ? -9.816 5.996 20.332 1.00 98.38 310 LEU A C 1
ATOM 2526 O O . LEU A 1 310 ? -9.335 5.404 21.297 1.00 98.38 310 LEU A O 1
ATOM 2530 N N . GLN A 1 311 ? -10.674 5.430 19.489 1.00 98.12 311 GLN A N 1
ATOM 2531 C CA . GLN A 1 311 ? -11.004 4.008 19.519 1.00 98.12 311 GLN A CA 1
ATOM 2532 C C . GLN A 1 311 ? -10.294 3.310 18.361 1.00 98.12 311 GLN A C 1
ATOM 2534 O O . GLN A 1 311 ? -10.612 3.593 17.210 1.00 98.12 311 GLN A O 1
ATOM 2539 N N . THR A 1 312 ? -9.337 2.424 18.627 1.00 98.31 312 THR A N 1
ATOM 2540 C CA . THR A 1 312 ? -8.665 1.652 17.569 1.00 98.31 312 THR A CA 1
ATOM 2541 C C . THR A 1 312 ? -9.348 0.307 17.359 1.00 98.31 312 THR A C 1
ATOM 2543 O O . THR A 1 312 ? -9.855 -0.301 18.302 1.00 98.31 312 THR A O 1
ATOM 2546 N N . THR A 1 313 ? -9.398 -0.139 16.102 1.00 98.12 313 THR A N 1
ATOM 2547 C CA . THR A 1 313 ? -10.081 -1.374 15.699 1.00 98.12 313 THR A CA 1
ATOM 2548 C C . THR A 1 313 ? -9.543 -1.914 14.366 1.00 98.12 313 THR A C 1
ATOM 2550 O O . THR A 1 313 ? -8.571 -1.406 13.800 1.00 98.12 313 THR A O 1
ATOM 2553 N N . MET A 1 314 ? -10.190 -2.958 13.852 1.00 98.31 314 MET A N 1
ATOM 2554 C CA . MET A 1 314 ? -9.966 -3.551 12.542 1.00 98.31 314 MET A CA 1
ATOM 2555 C C . MET A 1 314 ? -11.254 -3.515 11.712 1.00 98.31 314 MET A C 1
ATOM 2557 O O . MET A 1 314 ? -12.365 -3.569 12.237 1.00 98.31 314 MET A O 1
ATOM 2561 N N . VAL A 1 315 ? -11.105 -3.493 10.394 1.00 98.38 315 VAL A N 1
ATOM 2562 C CA . VAL A 1 315 ? -12.204 -3.624 9.438 1.00 98.38 315 VAL A CA 1
ATOM 2563 C C . VAL A 1 315 ? -11.818 -4.645 8.381 1.00 98.38 315 VAL A C 1
ATOM 2565 O O . VAL A 1 315 ? -10.677 -4.667 7.919 1.00 98.38 315 VAL A O 1
ATOM 2568 N N . GLN A 1 316 ? -12.758 -5.503 7.994 1.00 98.38 316 GLN A N 1
ATOM 2569 C CA . GLN A 1 316 ? -12.653 -6.209 6.726 1.00 98.38 316 GLN A CA 1
ATOM 2570 C C . GLN A 1 316 ? -13.492 -5.443 5.707 1.00 98.38 316 GLN A C 1
ATOM 2572 O O . GLN A 1 316 ? -14.720 -5.380 5.821 1.00 98.38 316 GLN A O 1
ATOM 2577 N N . GLU A 1 317 ? -12.819 -4.820 4.740 1.00 98.12 317 GLU A N 1
ATOM 2578 C CA . GLU A 1 317 ? -13.469 -3.963 3.751 1.00 98.12 317 GLU A CA 1
ATOM 2579 C C . GLU A 1 317 ? -14.536 -4.748 2.978 1.00 98.12 317 GLU A C 1
ATOM 2581 O O . GLU A 1 317 ? -14.368 -5.928 2.666 1.00 98.12 317 GLU A O 1
ATOM 2586 N N . HIS A 1 318 ? -15.661 -4.085 2.702 1.00 97.00 318 HIS A N 1
ATOM 2587 C CA . HIS A 1 318 ? -16.859 -4.673 2.082 1.00 97.00 318 HIS A CA 1
ATOM 2588 C C . HIS A 1 318 ? -17.516 -5.823 2.872 1.00 97.00 318 HIS A C 1
ATOM 2590 O O . HIS A 1 318 ? -18.434 -6.473 2.368 1.00 97.00 318 HIS A O 1
ATOM 2596 N N . VAL A 1 319 ? -17.086 -6.071 4.114 1.00 97.19 319 VAL A N 1
ATOM 2597 C CA . VAL A 1 319 ? -17.638 -7.117 4.979 1.00 97.19 319 VAL A CA 1
ATOM 2598 C C . VAL A 1 319 ? -18.240 -6.514 6.241 1.00 97.19 319 VAL A C 1
ATOM 2600 O O . VAL A 1 319 ? -19.465 -6.454 6.331 1.00 97.19 319 VAL A O 1
ATOM 2603 N N . CYS A 1 320 ? -17.411 -6.106 7.204 1.00 96.94 320 CYS A N 1
ATOM 2604 C CA . CYS A 1 320 ? -17.841 -5.460 8.442 1.00 96.94 320 CYS A CA 1
ATOM 2605 C C . CYS A 1 320 ? -16.652 -4.921 9.249 1.00 96.94 320 CYS A C 1
ATOM 2607 O O . CYS A 1 320 ? -15.501 -5.335 9.086 1.00 96.94 320 CYS A O 1
ATOM 2609 N N . TRP A 1 321 ? -16.977 -4.039 10.185 1.00 97.81 321 TRP A N 1
ATOM 2610 C CA . TRP A 1 321 ? -16.121 -3.677 11.307 1.00 97.81 321 TRP A CA 1
ATOM 2611 C C . TRP A 1 321 ? -15.984 -4.849 12.283 1.00 97.81 321 TRP A C 1
ATOM 2613 O O . TRP A 1 321 ? -16.963 -5.556 12.544 1.00 97.81 321 TRP A O 1
ATOM 2623 N N . PHE A 1 322 ? -14.790 -5.069 12.835 1.00 97.31 322 PHE A N 1
ATOM 2624 C CA . PHE A 1 322 ? -14.554 -6.208 13.724 1.00 97.31 322 PHE A CA 1
ATOM 2625 C C . PHE A 1 322 ? -15.307 -6.067 15.043 1.00 97.31 322 PHE A C 1
ATOM 2627 O O . PHE A 1 322 ? -15.808 -7.059 15.558 1.00 97.31 322 PHE A O 1
ATOM 2634 N N . GLU A 1 323 ? -15.476 -4.851 15.555 1.00 95.44 323 GLU A N 1
ATOM 2635 C CA . GLU A 1 323 ? -16.210 -4.585 16.792 1.00 95.44 323 GLU A CA 1
ATOM 2636 C C . GLU A 1 323 ? -17.695 -4.955 16.722 1.00 95.44 323 GLU A C 1
ATOM 2638 O O . GLU A 1 323 ? -18.323 -5.196 17.749 1.00 95.44 323 GLU A O 1
ATOM 2643 N N . SER A 1 324 ? -18.257 -5.064 15.514 1.00 92.25 324 SER A N 1
ATOM 2644 C CA . SER A 1 324 ? -19.624 -5.563 15.327 1.00 92.25 324 SER A CA 1
ATOM 2645 C C . SER A 1 324 ? -19.728 -7.071 15.588 1.00 92.25 324 SER A C 1
ATOM 2647 O O . SER A 1 324 ? -20.793 -7.563 15.950 1.00 92.25 324 SER A O 1
ATOM 2649 N N . ALA A 1 325 ? -18.627 -7.805 15.407 1.00 86.81 325 ALA A N 1
ATOM 2650 C CA . ALA A 1 325 ? -18.526 -9.247 15.629 1.00 86.81 325 ALA A CA 1
ATOM 2651 C C . ALA A 1 325 ? -17.843 -9.604 16.963 1.00 86.81 325 ALA A C 1
ATOM 2653 O O . ALA A 1 325 ? -18.125 -10.652 17.543 1.00 86.81 325 ALA A O 1
ATOM 2654 N N . ARG A 1 326 ? -16.934 -8.744 17.432 1.00 89.38 326 ARG A N 1
ATOM 2655 C CA . ARG A 1 326 ? -16.042 -8.931 18.581 1.00 89.38 326 ARG A CA 1
ATOM 2656 C C . ARG A 1 326 ? -15.850 -7.588 19.305 1.00 89.38 326 ARG A C 1
ATOM 2658 O O . ARG A 1 326 ? -14.840 -6.921 19.083 1.00 89.38 326 ARG A O 1
ATOM 2665 N N . PRO A 1 327 ? -16.819 -7.139 20.126 1.00 90.00 327 PRO A N 1
ATOM 2666 C CA . PRO A 1 327 ? -16.787 -5.803 20.733 1.00 90.00 327 PRO A CA 1
ATOM 2667 C C . PRO A 1 327 ? -15.542 -5.515 21.586 1.00 90.00 327 PRO A C 1
ATOM 2669 O O . PRO A 1 327 ? -15.135 -4.365 21.713 1.00 90.00 327 PRO A O 1
ATOM 2672 N N . ASP A 1 328 ? -14.919 -6.553 22.144 1.00 91.44 328 ASP A N 1
ATOM 2673 C CA . ASP A 1 328 ? -13.696 -6.498 22.949 1.00 91.44 328 ASP A CA 1
ATOM 2674 C C . ASP A 1 328 ? -12.422 -6.190 22.143 1.00 91.44 328 ASP A C 1
ATOM 2676 O O . ASP A 1 328 ? -11.373 -5.959 22.739 1.00 91.44 328 ASP A O 1
ATOM 2680 N N . ILE A 1 329 ? -12.490 -6.143 20.806 1.00 95.44 329 ILE A N 1
ATOM 2681 C CA . ILE A 1 329 ? -11.351 -5.728 19.973 1.00 95.44 329 ILE A CA 1
ATOM 2682 C C . ILE A 1 329 ? -11.077 -4.217 20.040 1.00 95.44 329 ILE A C 1
ATOM 2684 O O . ILE A 1 329 ? -9.963 -3.788 19.733 1.00 95.44 329 ILE A O 1
ATOM 2688 N N . LEU A 1 330 ? -12.083 -3.417 20.424 1.00 95.75 330 LEU A N 1
ATOM 2689 C CA . LEU A 1 330 ? -11.949 -1.968 20.558 1.00 95.75 330 LEU A CA 1
ATOM 2690 C C . LEU A 1 330 ? -11.023 -1.626 21.719 1.00 95.75 330 LEU A C 1
ATOM 2692 O O . LEU A 1 330 ? -11.259 -2.027 22.858 1.00 95.75 330 LEU A O 1
ATOM 2696 N N . GLN A 1 331 ? -10.021 -0.797 21.446 1.00 97.00 331 GLN A N 1
ATOM 2697 C CA . GLN A 1 331 ? -9.190 -0.188 22.481 1.00 97.00 331 GLN A CA 1
ATOM 2698 C C . GLN A 1 331 ? -9.446 1.311 22.521 1.00 97.00 331 GLN A C 1
ATOM 2700 O O . GLN A 1 331 ? -9.390 1.981 21.493 1.00 97.00 331 GLN A O 1
ATOM 2705 N N . GLU A 1 332 ? -9.730 1.838 23.710 1.00 97.12 332 GLU A N 1
ATOM 2706 C CA . GLU A 1 332 ? -10.028 3.252 23.915 1.00 97.12 332 GLU A CA 1
ATOM 2707 C C . GLU A 1 332 ? -8.859 3.977 24.580 1.00 97.12 332 GLU A C 1
ATOM 2709 O O . GLU A 1 332 ? -8.370 3.563 25.632 1.00 97.12 332 GLU A O 1
ATOM 2714 N N . PHE A 1 333 ? -8.475 5.121 24.020 1.00 97.44 333 PHE A N 1
ATOM 2715 C CA . PHE A 1 333 ? -7.431 5.970 24.579 1.00 97.44 333 PHE A CA 1
ATOM 2716 C C . PHE A 1 333 ? -7.908 7.412 24.690 1.00 97.44 333 PHE A C 1
ATOM 2718 O O . PHE A 1 333 ? -8.379 7.989 23.713 1.00 97.44 333 PHE A O 1
ATOM 2725 N N . ARG A 1 334 ? -7.764 8.022 25.870 1.00 97.12 334 ARG A N 1
ATOM 2726 C CA . ARG A 1 334 ? -8.063 9.449 26.061 1.00 97.12 334 ARG A CA 1
ATOM 2727 C C . ARG A 1 334 ? -6.942 10.315 25.499 1.00 97.12 334 ARG A C 1
ATOM 2729 O O . ARG A 1 334 ? -5.771 10.051 25.761 1.00 97.12 334 ARG A O 1
ATOM 2736 N N . VAL A 1 335 ? -7.318 11.368 24.780 1.00 97.62 335 VAL A N 1
ATOM 2737 C CA . VAL A 1 335 ? -6.394 12.251 24.062 1.00 97.62 335 VAL A CA 1
ATOM 2738 C C . VAL A 1 335 ? -6.843 13.690 24.196 1.00 97.62 335 VAL A C 1
ATOM 2740 O O . VAL A 1 335 ? -7.999 14.019 23.924 1.00 97.62 335 VAL A O 1
ATOM 2743 N N . LEU A 1 336 ? -5.911 14.564 24.550 1.00 98.06 336 LEU A N 1
ATOM 2744 C CA . LEU A 1 336 ? -6.108 15.999 24.449 1.00 98.06 336 LEU A CA 1
ATOM 2745 C C . LEU A 1 336 ? -5.658 16.477 23.064 1.00 98.06 336 LEU A C 1
ATOM 2747 O O . LEU A 1 336 ? -4.481 16.394 22.721 1.00 98.06 336 LEU A O 1
ATOM 2751 N N . VAL A 1 337 ? -6.579 17.017 22.275 1.00 98.00 337 VAL A N 1
ATOM 2752 C CA . VAL A 1 337 ? -6.258 17.660 20.998 1.00 98.00 337 VAL A CA 1
ATOM 2753 C C . VAL A 1 337 ? -6.182 19.160 21.252 1.00 98.00 337 VAL A C 1
ATOM 2755 O O . VAL A 1 337 ? -7.168 19.778 21.652 1.00 98.00 337 VAL A O 1
ATOM 2758 N N . GLY A 1 338 ? -4.999 19.742 21.078 1.00 94.12 338 GLY A N 1
ATOM 2759 C CA . GLY A 1 338 ? -4.744 21.167 21.285 1.00 94.12 338 GLY A CA 1
ATOM 2760 C C . GLY A 1 338 ? -4.303 21.873 20.003 1.00 94.12 338 GLY A C 1
ATOM 2761 O O . GLY A 1 338 ? -3.996 21.197 19.024 1.00 94.12 338 GLY A O 1
ATOM 2762 N N . PRO A 1 339 ? -4.286 23.215 19.997 1.00 87.75 339 PRO A N 1
ATOM 2763 C CA . PRO A 1 339 ? -3.678 23.981 18.913 1.00 87.75 339 PRO A CA 1
ATOM 2764 C C . PRO A 1 339 ? -2.181 23.680 18.762 1.00 87.75 339 PRO A C 1
ATOM 2766 O O . PRO A 1 339 ? -1.533 23.320 19.778 1.00 87.75 339 PRO A O 1
#

Secondary structure (DSSP, 8-state):
-TTHHHH-S--EEEEETTTS-HHHHHHHHHH-SEEEEE--SSTT---HHHHHHT--SSEEE---TTEEE-GGGGSSGGGGGGG-SS-SEEEEEEEEEETTTEEE-STTTSSEEEEEEEES--TT-B---STT---B--S-EEEESS--EEE-HHHHS-HHHHHHHHHHHHHHSTT---HHHH-GGGG---EEEPPPP----HHHHEE-BPPPPHHHHTTEEEEEE---SEEETT-EEEEEEEEEE-SSS-B-S-SBS-EEEEEEEEETTT--EEESSPPPEE--S-B-TTEEEEEEEEEEPPSS-EEEEEEEEEEETTTEEGGGT-GGG-EEEEEEEE-

Sequence (339 aa):
MSEIREVFDELIIFIDEKRVTPGSIARAKRIGTHVYCHSTEIAFGWDLSAMVQACHCDWVFRFDYDEQLSPEWQQEEWRQLLETTEFSHFWCPRRQLVPGGRYLNAAPWYPDFQLRLFRTNLDAVVFPSKLHDQIRVPGPGGYFQHLAIHHHVLWLLPREMRVEKARRYEELLPGGGLGQNCLYEDYSPPTESLPEPVKLDIASELGWMDRLSLHEMSKLSLSVNGMPQKVSTSSWFWLEAEVTNGTDKSVGSFPPFPVRLAYHWIEAATRGTVIYEGNRTALFPSVHPNRATRYTMMIAAPAKAGEYILQTTMVQEHVCWFESARPDILQEFRVLVGP

Foldseek 3Di:
DQVVVLLDVFAEEEDAPVPDDPVVVVVCVVRHPYYHYDHDPDDVPDPVLVVLVVDPDQKFFDDDPQKDWDPQSNDCVCVVVVVDPQAFWEWAQEFEDAPPQKTQAWPPRPRDTATGMGGSPAPPWDDDPAPPDHIDTDHDYWYFQQRHMYGCCNPPDDLVVLQVQLVVLCVRPPVPSPSCNSPVVVQPGDIDHDDDDDHDDPVPRTDEDDDDDLVQLVQKAKDKDDDDQEDEAQHKDKIKMKIFGQDQAWAWQDPDWHKWKFKWKAAPPPRHTPGPGGDTIICRPIRHHRGMDMGIDIGTHHNDWHKIKIWIFMAGPPHGTSCVSVVVRIDIDIHGYHD